Protein 5ZZR (pdb70)

GO terms:
  GO:0016899 oxidoreductase activity, acting on the CH-OH group of donors, oxygen as acceptor (F, IDA)
  GO:0010181 FMN binding (F, IDA)
  GO:0033072 vancomycin biosynthetic process (P, IDA)

Sequence (334 aa):
TYVSLADLEERAARDVVLPGEIFDFLAGGSGTEASLVANRTTALERVFVIPRMLRRDLTTDVTTEIDIFGRRAALPMMAVAPVAYQRRLFHPEGELAVARAARDAGVVPYTICTLSSVSLEEIAAVGGRPWFQLYWLRDEKRSLDLVRRAEDAGCEAIVFTVDVPWMGRRRLRDMRNGFALPEWVTAANFDFAPATWEESVEAVRAHHTDLPVVLKGILAVEDARRAVDAGAGGIVVSNHGGRQLDGAVPGIIEMLGEIVAAVVSSGGCEVLVDGGIRSGGDVLKATTALGASAVLVGRPVMWALAAAGQDDGVRQLLELLLAEEVRRDAMGLAGCESVGAARRLNTKLGVVV

CATH classification: 3.20.20.70

InterPro domains:
  IPR000262 FMN-dependent dehydrogenase [PF01070] (13-347)
  IPR008259 FMN-dependent alpha-hydroxy acid dehydrogenase, active site [PS00557] (250-256)
  IPR012133 Alpha-hydroxy acid dehydrogenase, FMN-dependent [PIRSF000138] (3-346)
  IPR012133 Alpha-hydroxy acid dehydrogenase, FMN-dependent [cd02809] (7-349)
  IPR013785 Aldolase-type TIM barrel [G3DSA:3.20.20.70] (1-354)
  IPR037396 FMN hydroxy acid dehydrogenase domain [PS51349] (1-357)

Radius of gyration: 18.57 Å; Cα contacts (8 Å, |Δi|>4): 790; chains: 1; bounding box: 44×50×45 Å

Structure (mmCIF, N/CA/C/O backbone):
data_5ZZR
#
_entry.id   5ZZR
#
_cell.length_a   137.702
_cell.length_b   137.702
_cell.length_c   111.621
_cell.angle_alpha   90.00
_cell.angle_beta   90.00
_cell.angle_gamma   90.00
#
_symmetry.space_group_name_H-M   'I 4 2 2'
#
loop_
_entity.id
_entity.type
_entity.pdbx_description
1 polymer '4-hydroxymandelate oxidase'
2 non-polymer 'FLAVIN MONONUCLEOTIDE'
3 non-polymer '(S)-MANDELIC ACID'
4 water water
#
loop_
_atom_site.group_PDB
_atom_site.id
_atom_site.type_symbol
_atom_site.label_atom_id
_atom_site.label_alt_id
_atom_site.label_comp_id
_atom_site.label_asym_id
_atom_site.label_entity_id
_atom_site.label_seq_id
_atom_site.pdbx_PDB_ins_code
_atom_site.Cartn_x
_atom_site.Cartn_y
_atom_site.Cartn_z
_atom_site.occupancy
_atom_site.B_iso_or_equiv
_atom_site.auth_seq_id
_atom_site.auth_comp_id
_atom_site.auth_asym_id
_atom_site.auth_atom_id
_atom_site.pdbx_PDB_model_num
ATOM 1 N N . THR A 1 22 ? -28.094 -15.351 -17.118 1.00 56.54 2 THR A N 1
ATOM 2 C CA . THR A 1 22 ? -27.914 -14.037 -17.812 1.00 54.99 2 THR A CA 1
ATOM 3 C C . THR A 1 22 ? -26.477 -13.881 -18.317 1.00 50.85 2 THR A C 1
ATOM 4 O O . THR A 1 22 ? -25.600 -13.396 -17.598 1.00 53.77 2 THR A O 1
ATOM 8 N N . TYR A 1 23 ? -26.243 -14.332 -19.546 1.00 43.72 3 TYR A N 1
ATOM 9 C CA . TYR A 1 23 ? -25.009 -14.032 -20.256 1.00 39.72 3 TYR A CA 1
ATOM 10 C C . TYR A 1 23 ? -25.386 -13.117 -21.415 1.00 35.86 3 TYR A C 1
ATOM 11 O O . TYR A 1 23 ? -26.309 -13.419 -22.174 1.00 34.76 3 TYR A O 1
ATOM 20 N N . VAL A 1 24 ? -24.704 -11.983 -21.538 1.00 31.74 4 VAL A N 1
ATOM 21 C CA . VAL A 1 24 ? -25.014 -11.041 -22.622 1.00 30.20 4 VAL A CA 1
ATOM 22 C C . VAL A 1 24 ? -23.917 -10.978 -23.678 1.00 27.36 4 VAL A C 1
ATOM 23 O O . VAL A 1 24 ? -24.085 -10.307 -24.687 1.00 25.59 4 VAL A O 1
ATOM 27 N N . SER A 1 25 ? -22.798 -11.658 -23.430 1.00 26.18 5 SER A N 1
ATOM 28 C CA . SER A 1 25 ? -21.710 -11.777 -24.403 1.00 25.85 5 SER A CA 1
ATOM 29 C C . SER A 1 25 ? -20.987 -13.100 -24.152 1.00 26.08 5 SER A C 1
ATOM 30 O O . SER A 1 25 ? -21.118 -13.707 -23.076 1.00 25.06 5 SER A O 1
ATOM 33 N N . LEU A 1 26 ? -20.224 -13.557 -25.140 1.00 25.57 6 LEU A N 1
ATOM 34 C CA . LEU A 1 26 ? -19.430 -14.779 -24.964 1.00 26.14 6 LEU A CA 1
ATOM 35 C C . LEU A 1 26 ? -18.366 -14.617 -23.898 1.00 26.02 6 LEU A C 1
ATOM 36 O O . LEU A 1 26 ? -17.982 -15.598 -23.275 1.00 25.40 6 LEU A O 1
ATOM 41 N N . ALA A 1 27 ? -17.898 -13.387 -23.674 1.00 26.09 7 ALA A N 1
ATOM 42 C CA . ALA A 1 27 ? -16.882 -13.122 -22.653 1.00 26.31 7 ALA A CA 1
ATOM 43 C C . ALA A 1 27 ? -17.390 -13.372 -21.241 1.00 26.65 7 ALA A C 1
ATOM 44 O O . ALA A 1 27 ? -16.599 -13.708 -20.352 1.00 26.50 7 ALA A O 1
ATOM 46 N N . ASP A 1 28 ? -18.695 -13.201 -21.022 1.00 26.82 8 ASP A N 1
ATOM 47 C CA . ASP A 1 28 ? -19.320 -13.617 -19.757 1.00 27.70 8 ASP A CA 1
ATOM 48 C C . ASP A 1 28 ? -19.048 -15.103 -19.489 1.00 28.00 8 ASP A C 1
ATOM 49 O O . ASP A 1 28 ? -18.804 -15.513 -18.347 1.00 27.37 8 ASP A O 1
ATOM 54 N N . LEU A 1 29 ? -19.112 -15.918 -20.537 1.00 27.49 9 LEU A N 1
ATOM 55 C CA . LEU A 1 29 ? -18.883 -17.354 -20.363 1.00 27.39 9 LEU A CA 1
ATOM 56 C C . LEU A 1 29 ? -17.423 -17.709 -20.041 1.00 26.85 9 LEU A C 1
ATOM 57 O O . LEU A 1 29 ? -17.188 -18.623 -19.253 1.00 25.34 9 LEU A O 1
ATOM 62 N N A GLU A 1 30 ? -16.447 -17.008 -20.633 0.70 26.87 10 GLU A N 1
ATOM 63 N N B GLU A 1 30 ? -16.463 -17.001 -20.637 0.30 26.43 10 GLU A N 1
ATOM 64 C CA A GLU A 1 30 ? -15.040 -17.283 -20.304 0.70 27.25 10 GLU A CA 1
ATOM 65 C CA B GLU A 1 30 ? -15.055 -17.242 -20.327 0.30 26.35 10 GLU A CA 1
ATOM 66 C C A GLU A 1 30 ? -14.790 -17.008 -18.832 0.70 27.60 10 GLU A C 1
ATOM 67 C C B GLU A 1 30 ? -14.785 -16.995 -18.852 0.30 27.14 10 GLU A C 1
ATOM 68 O O A GLU A 1 30 ? -14.106 -17.783 -18.163 0.70 25.40 10 GLU A O 1
ATOM 69 O O B GLU A 1 30 ? -14.089 -17.775 -18.199 0.30 26.23 10 GLU A O 1
ATOM 80 N N . ARG A 1 31 ? -15.333 -15.893 -18.343 1.00 28.15 11 ARG A N 1
ATOM 81 C CA . ARG A 1 31 ? -15.175 -15.517 -16.942 1.00 29.27 11 ARG A CA 1
ATOM 82 C C . ARG A 1 31 ? -15.747 -16.622 -16.050 1.00 28.99 11 ARG A C 1
ATOM 83 O O . ARG A 1 31 ? -15.078 -17.082 -15.123 1.00 29.72 11 ARG A O 1
ATOM 91 N N . ALA A 1 32 ? -16.944 -17.095 -16.387 1.00 28.50 12 ALA A N 1
ATOM 92 C CA . ALA A 1 32 ? -17.578 -18.186 -15.636 1.00 27.97 12 ALA A CA 1
ATOM 93 C C . ALA A 1 32 ? -16.757 -19.485 -15.669 1.00 28.13 12 ALA A C 1
ATOM 94 O O . ALA A 1 32 ? -16.609 -20.163 -14.655 1.00 25.67 12 ALA A O 1
ATOM 96 N N . ALA A 1 33 ? -16.221 -19.838 -16.837 1.00 25.72 13 ALA A N 1
ATOM 97 C CA . ALA A 1 33 ? -15.407 -21.050 -16.959 1.00 25.14 13 ALA A CA 1
ATOM 98 C C . ALA A 1 33 ? -14.092 -20.972 -16.187 1.00 26.03 13 ALA A C 1
ATOM 99 O O . ALA A 1 33 ? -13.641 -21.959 -15.614 1.00 24.28 13 ALA A O 1
ATOM 101 N N . ARG A 1 34 ? -13.462 -19.803 -16.187 1.00 28.12 14 ARG A N 1
ATOM 102 C CA . ARG A 1 34 ? -12.224 -19.625 -15.434 1.00 30.75 14 ARG A CA 1
ATOM 103 C C . ARG A 1 34 ? -12.464 -19.832 -13.931 1.00 30.94 14 ARG A C 1
ATOM 104 O O . ARG A 1 34 ? -11.642 -20.432 -13.242 1.00 29.95 14 ARG A O 1
ATOM 112 N N . ASP A 1 35 ? -13.592 -19.339 -13.434 1.00 32.46 15 ASP A N 1
ATOM 113 C CA . ASP A 1 35 ? -13.945 -19.535 -12.022 1.00 34.70 15 ASP A CA 1
ATOM 114 C C . ASP A 1 35 ? -14.025 -21.009 -11.617 1.00 33.03 15 ASP A C 1
ATOM 115 O O . ASP A 1 35 ? -13.532 -21.387 -10.556 1.00 34.46 15 ASP A O 1
ATOM 120 N N A VAL A 1 36 ? -14.624 -21.846 -12.461 0.50 30.64 16 VAL A N 1
ATOM 121 N N B VAL A 1 36 ? -14.629 -21.825 -12.480 0.50 31.12 16 VAL A N 1
ATOM 122 C CA A VAL A 1 36 ? -14.924 -23.223 -12.063 0.50 29.45 16 VAL A CA 1
ATOM 123 C CA B VAL A 1 36 ? -14.960 -23.211 -12.159 0.50 30.26 16 VAL A CA 1
ATOM 124 C C A VAL A 1 36 ? -13.857 -24.255 -12.429 0.50 28.29 16 VAL A C 1
ATOM 125 C C B VAL A 1 36 ? -13.827 -24.200 -12.406 0.50 28.72 16 VAL A C 1
ATOM 126 O O A VAL A 1 36 ? -13.686 -25.237 -11.713 0.50 27.74 16 VAL A O 1
ATOM 127 O O B VAL A 1 36 ? -13.576 -25.081 -11.591 0.50 28.15 16 VAL A O 1
ATOM 134 N N . LEU A 1 37 ? -13.147 -24.062 -13.539 1.00 26.86 17 LEU A N 1
ATOM 135 C CA . LEU A 1 37 ? -12.185 -25.074 -13.976 1.00 24.91 17 LEU A CA 1
ATOM 136 C C . LEU A 1 37 ? -10.883 -25.037 -13.198 1.00 24.61 17 LEU A C 1
ATOM 137 O O . LEU A 1 37 ? -10.400 -23.958 -12.865 1.00 24.58 17 LEU A O 1
ATOM 142 N N . PRO A 1 38 ? -10.292 -26.213 -12.939 1.00 24.20 18 PRO A N 1
ATOM 143 C CA . PRO A 1 38 ? -8.927 -26.228 -12.418 1.00 25.15 18 PRO A CA 1
ATOM 144 C C . PRO A 1 38 ? -7.986 -25.500 -13.376 1.00 25.56 18 PRO A C 1
ATOM 145 O O . PRO A 1 38 ? -8.159 -25.601 -14.593 1.00 24.12 18 PRO A O 1
ATOM 149 N N . GLY A 1 39 ? -7.011 -24.784 -12.829 1.00 25.00 19 GLY A N 1
ATOM 150 C CA . GLY A 1 39 ? -6.087 -23.988 -13.632 1.00 24.77 19 GLY A CA 1
ATOM 151 C C . GLY A 1 39 ? -5.469 -24.713 -14.810 1.00 24.35 19 GLY A C 1
ATOM 152 O O . GLY A 1 39 ? -5.430 -24.165 -15.914 1.00 22.88 19 GLY A O 1
ATOM 153 N N . GLU A 1 40 ? -4.989 -25.933 -14.601 1.00 24.01 20 GLU A N 1
ATOM 154 C CA . GLU A 1 40 ? -4.284 -26.645 -15.662 1.00 24.95 20 GLU A CA 1
ATOM 155 C C . GLU A 1 40 ? -5.239 -27.063 -16.776 1.00 23.39 20 GLU A C 1
ATOM 156 O O . GLU A 1 40 ? -4.828 -27.191 -17.938 1.00 20.94 20 GLU A O 1
ATOM 162 N N . ILE A 1 41 ? -6.506 -27.286 -16.429 1.00 21.36 21 ILE A N 1
ATOM 163 C CA . ILE A 1 41 ? -7.511 -27.610 -17.450 1.00 20.45 21 ILE A CA 1
ATOM 164 C C . ILE A 1 41 ? -7.918 -26.349 -18.208 1.00 20.30 21 ILE A C 1
ATOM 165 O O . ILE A 1 41 ? -8.037 -26.376 -19.438 1.00 17.75 21 ILE A O 1
ATOM 170 N N . PHE A 1 42 ? -8.103 -25.239 -17.507 1.00 19.68 22 PHE A N 1
ATOM 171 C CA . PHE A 1 42 ? -8.324 -23.975 -18.186 1.00 19.48 22 PHE A CA 1
ATOM 172 C C . PHE A 1 42 ? -7.165 -23.672 -19.138 1.00 19.17 22 PHE A C 1
ATOM 173 O O . PHE A 1 42 ? -7.399 -23.190 -20.242 1.00 18.25 22 PHE A O 1
ATOM 181 N N . ASP A 1 43 ? -5.936 -23.949 -18.715 1.00 18.80 23 ASP A N 1
ATOM 182 C CA . ASP A 1 43 ? -4.772 -23.705 -19.578 1.00 18.28 23 ASP A CA 1
ATOM 183 C C . ASP A 1 43 ? -4.736 -24.622 -20.784 1.00 17.96 23 ASP A C 1
ATOM 184 O O . ASP A 1 43 ? -4.360 -24.170 -21.875 1.00 16.53 23 ASP A O 1
ATOM 189 N N . PHE A 1 44 ? -5.080 -25.900 -20.616 1.00 16.87 24 PHE A N 1
ATOM 190 C CA . PHE A 1 44 ? -5.173 -26.818 -21.742 1.00 16.31 24 PHE A CA 1
ATOM 191 C C . PHE A 1 44 ? -6.151 -26.266 -22.781 1.00 15.78 24 PHE A C 1
ATOM 192 O O . PHE A 1 44 ? -5.902 -26.349 -24.004 1.00 15.48 24 PHE A O 1
ATOM 200 N N . LEU A 1 45 ? -7.256 -25.712 -22.307 1.00 15.35 25 LEU A N 1
ATOM 201 C CA . LEU A 1 45 ? -8.285 -25.140 -23.162 1.00 14.40 25 LEU A CA 1
ATOM 202 C C . LEU A 1 45 ? -7.857 -23.826 -23.818 1.00 14.83 25 LEU A C 1
ATOM 203 O O . LEU A 1 45 ? -8.015 -23.658 -25.042 1.00 13.62 25 LEU A O 1
ATOM 208 N N . ALA A 1 46 ? -7.356 -22.900 -23.012 1.00 14.14 26 ALA A N 1
ATOM 209 C CA . ALA A 1 46 ? -7.076 -21.534 -23.473 1.00 14.35 26 ALA A CA 1
ATOM 210 C C . ALA A 1 46 ? -5.812 -21.449 -24.311 1.00 14.50 26 ALA A C 1
ATOM 211 O O . ALA A 1 46 ? -5.713 -20.605 -25.186 1.00 13.98 26 ALA A O 1
ATOM 213 N N . GLY A 1 47 ? -4.835 -22.284 -24.005 1.00 13.99 27 GLY A N 1
ATOM 214 C CA . GLY A 1 47 ? -3.498 -22.091 -24.520 1.00 13.83 27 GLY A CA 1
ATOM 215 C C . GLY A 1 47 ? -3.301 -22.335 -26.006 1.00 13.46 27 GLY A C 1
ATOM 216 O O . GLY A 1 47 ? -4.127 -22.932 -26.699 1.00 13.03 27 GLY A O 1
ATOM 217 N N . GLY A 1 48 ? -2.149 -21.873 -26.471 1.00 13.89 28 GLY A N 1
ATOM 218 C CA . GLY A 1 48 ? -1.679 -22.150 -27.818 1.00 14.23 28 GLY A CA 1
ATOM 219 C C . GLY A 1 48 ? -0.266 -22.665 -27.757 1.00 13.96 28 GLY A C 1
ATOM 220 O O . GLY A 1 48 ? 0.279 -22.923 -26.674 1.00 15.03 28 GLY A O 1
ATOM 221 N N . SER A 1 49 ? 0.351 -22.821 -28.920 1.00 12.57 29 SER A N 1
ATOM 222 C CA . SER A 1 49 ? 1.720 -23.268 -28.996 1.00 13.01 29 SER A CA 1
ATOM 223 C C . SER A 1 49 ? 2.687 -22.100 -28.871 1.00 13.71 29 SER A C 1
ATOM 224 O O . SER A 1 49 ? 2.345 -20.941 -29.072 1.00 12.74 29 SER A O 1
ATOM 227 N N . GLY A 1 50 ? 3.923 -22.427 -28.509 1.00 14.91 30 GLY A N 1
ATOM 228 C CA . GLY A 1 50 ? 5.000 -21.454 -28.474 1.00 14.72 30 GLY A CA 1
ATOM 229 C C . GLY A 1 50 ? 4.700 -20.231 -27.645 1.00 14.49 30 GLY A C 1
ATOM 230 O O . GLY A 1 50 ? 4.240 -20.320 -26.503 1.00 16.09 30 GLY A O 1
ATOM 231 N N . THR A 1 51 ? 4.896 -19.069 -28.257 1.00 14.14 31 THR A N 1
ATOM 232 C CA . THR A 1 51 ? 4.656 -17.792 -27.624 1.00 14.78 31 THR A CA 1
ATOM 233 C C . THR A 1 51 ? 3.200 -17.335 -27.704 1.00 13.65 31 THR A C 1
ATOM 234 O O . THR A 1 51 ? 2.875 -16.250 -27.258 1.00 14.26 31 THR A O 1
ATOM 238 N N . GLU A 1 52 ? 2.339 -18.167 -28.284 1.00 12.93 32 GLU A N 1
ATOM 239 C CA . GLU A 1 52 ? 0.924 -17.853 -28.463 1.00 13.10 32 GLU A CA 1
ATOM 240 C C . GLU A 1 52 ? 0.698 -16.682 -29.410 1.00 13.10 32 GLU A C 1
ATOM 241 O O . GLU A 1 52 ? -0.320 -16.008 -29.365 1.00 13.98 32 GLU A O 1
ATOM 247 N N . ALA A 1 53 ? 1.652 -16.465 -30.312 1.00 12.22 33 ALA A N 1
ATOM 248 C CA . ALA A 1 53 ? 1.524 -15.425 -31.340 1.00 12.11 33 ALA A CA 1
ATOM 249 C C . ALA A 1 53 ? 0.317 -15.638 -32.228 1.00 11.16 33 ALA A C 1
ATOM 250 O O . ALA A 1 53 ? -0.391 -14.697 -32.543 1.00 11.42 33 ALA A O 1
ATOM 252 N N . SER A 1 54 ? 0.094 -16.877 -32.658 1.00 11.05 34 SER A N 1
ATOM 253 C CA . SER A 1 54 ? -1.032 -17.177 -33.542 1.00 11.13 34 SER A CA 1
ATOM 254 C C . SER A 1 54 ? -2.365 -17.128 -32.814 1.00 11.50 34 SER A C 1
ATOM 255 O O . SER A 1 54 ? -3.370 -16.714 -33.389 1.00 11.83 34 SER A O 1
ATOM 258 N N . LEU A 1 55 ? -2.371 -17.551 -31.558 1.00 11.17 35 LEU A N 1
ATOM 259 C CA . LEU A 1 55 ? -3.559 -17.458 -30.723 1.00 11.70 35 LEU A CA 1
ATOM 260 C C . LEU A 1 55 ? -4.021 -16.008 -30.624 1.00 11.64 35 LEU A C 1
ATOM 261 O O . LEU A 1 55 ? -5.185 -15.701 -30.847 1.00 12.15 35 LEU A O 1
ATOM 266 N N . VAL A 1 56 ? -3.096 -15.116 -30.315 1.00 11.79 36 VAL A N 1
ATOM 267 C CA . VAL A 1 56 ? -3.424 -13.693 -30.197 1.00 12.19 36 VAL A CA 1
ATOM 268 C C . VAL A 1 56 ? -3.811 -13.112 -31.557 1.00 11.74 36 VAL A C 1
ATOM 269 O O . VAL A 1 56 ? -4.788 -12.373 -31.661 1.00 11.79 36 VAL A O 1
ATOM 273 N N . ALA A 1 57 ? -3.076 -13.486 -32.606 1.00 10.83 37 ALA A N 1
ATOM 274 C CA . ALA A 1 57 ? -3.340 -12.945 -33.933 1.00 10.70 37 ALA A CA 1
ATOM 275 C C . ALA A 1 57 ? -4.729 -13.307 -34.449 1.00 10.49 37 ALA A C 1
ATOM 276 O O . ALA A 1 57 ? -5.314 -12.564 -35.229 1.00 10.53 37 ALA A O 1
ATOM 278 N N . ASN A 1 58 ? -5.264 -14.460 -34.041 1.00 10.11 38 ASN A N 1
ATOM 279 C CA . ASN A 1 58 ? -6.624 -14.786 -34.456 1.00 10.13 38 ASN A CA 1
ATOM 280 C C . ASN A 1 58 ? -7.596 -13.715 -34.010 1.00 10.50 38 ASN A C 1
ATOM 281 O O . ASN A 1 58 ? -8.494 -13.331 -34.751 1.00 10.99 38 ASN A O 1
ATOM 286 N N . ARG A 1 59 ? -7.411 -13.216 -32.791 1.00 10.90 39 ARG A N 1
ATOM 287 C CA . ARG A 1 59 ? -8.256 -12.123 -32.304 1.00 11.68 39 ARG A CA 1
ATOM 288 C C . ARG A 1 59 ? -7.916 -10.791 -32.957 1.00 11.81 39 ARG A C 1
ATOM 289 O O . ARG A 1 59 ? -8.813 -10.048 -33.362 1.00 11.87 39 ARG A O 1
ATOM 297 N N A THR A 1 60 ? -6.626 -10.484 -33.070 0.50 11.08 40 THR A N 1
ATOM 298 N N B THR A 1 60 ? -6.635 -10.483 -33.082 0.50 12.40 40 THR A N 1
ATOM 299 C CA A THR A 1 60 ? -6.192 -9.258 -33.736 0.50 11.04 40 THR A CA 1
ATOM 300 C CA B THR A 1 60 ? -6.276 -9.204 -33.654 0.50 13.41 40 THR A CA 1
ATOM 301 C C A THR A 1 60 ? -6.830 -9.128 -35.101 0.50 11.53 40 THR A C 1
ATOM 302 C C B THR A 1 60 ? -6.743 -9.092 -35.124 0.50 12.97 40 THR A C 1
ATOM 303 O O A THR A 1 60 ? -7.381 -8.082 -35.456 0.50 11.96 40 THR A O 1
ATOM 304 O O B THR A 1 60 ? -7.143 -8.008 -35.561 0.50 13.33 40 THR A O 1
ATOM 311 N N . ALA A 1 61 ? -6.740 -10.193 -35.881 1.00 12.04 41 ALA A N 1
ATOM 312 C CA . ALA A 1 61 ? -7.198 -10.152 -37.259 1.00 12.31 41 ALA A CA 1
ATOM 313 C C . ALA A 1 61 ? -8.675 -9.815 -37.325 1.00 12.08 41 ALA A C 1
ATOM 314 O O . ALA A 1 61 ? -9.087 -8.982 -38.124 1.00 12.24 41 ALA A O 1
ATOM 316 N N . LEU A 1 62 ? -9.496 -10.436 -36.475 1.00 11.43 42 LEU A N 1
ATOM 317 C CA . LEU A 1 62 ? -10.937 -10.135 -36.480 1.00 11.79 42 LEU A CA 1
ATOM 318 C C . LEU A 1 62 ? -11.199 -8.708 -36.047 1.00 11.81 42 LEU A C 1
ATOM 319 O O . LEU A 1 62 ? -12.073 -8.045 -36.612 1.00 11.82 42 LEU A O 1
ATOM 324 N N . GLU A 1 63 ? -10.451 -8.229 -35.053 1.00 11.85 43 GLU A N 1
ATOM 325 C CA . GLU A 1 63 ? -10.671 -6.880 -34.541 1.00 13.06 43 GLU A CA 1
ATOM 326 C C . GLU A 1 63 ? -10.289 -5.818 -35.553 1.00 12.66 43 GLU A C 1
ATOM 327 O O . GLU A 1 63 ? -10.811 -4.701 -35.501 1.00 13.87 43 GLU A O 1
ATOM 333 N N . ARG A 1 64 ? -9.404 -6.130 -36.488 1.00 11.76 44 ARG A N 1
ATOM 334 C CA . ARG A 1 64 ? -9.041 -5.181 -37.535 1.00 12.56 44 ARG A CA 1
ATOM 335 C C . ARG A 1 64 ? -10.091 -5.048 -38.634 1.00 11.42 44 ARG A C 1
ATOM 336 O O . ARG A 1 64 ? -10.052 -4.086 -39.395 1.00 12.14 44 ARG A O 1
ATOM 344 N N . VAL A 1 65 ? -10.988 -6.019 -38.763 1.00 10.87 45 VAL A N 1
ATOM 345 C CA . VAL A 1 65 ? -11.963 -6.004 -39.831 1.00 10.86 45 VAL A CA 1
ATOM 346 C C . VAL A 1 65 ? -13.151 -5.162 -39.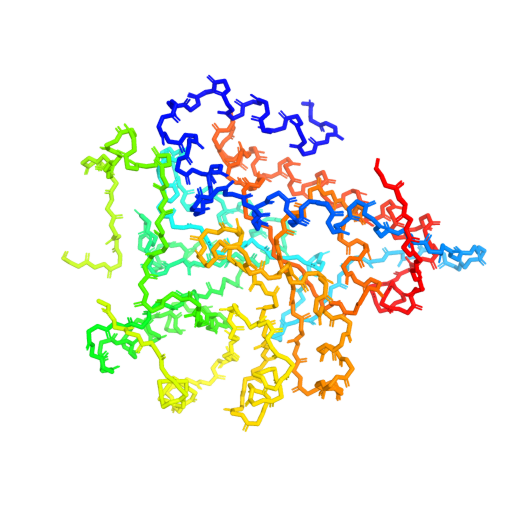396 1.00 10.27 45 VAL A C 1
ATOM 347 O O . VAL A 1 65 ? -13.702 -5.378 -38.312 1.00 11.48 45 VAL A O 1
ATOM 351 N N . PHE A 1 66 ? -13.554 -4.241 -40.264 1.00 9.69 46 PHE A N 1
ATOM 352 C CA . PHE A 1 66 ? -14.814 -3.522 -40.085 1.00 9.91 46 PHE A CA 1
ATOM 353 C C . PHE A 1 66 ? -15.712 -3.821 -41.257 1.00 10.02 46 PHE A C 1
ATOM 354 O O . PHE A 1 66 ? -15.256 -4.047 -42.380 1.00 11.20 46 PHE A O 1
ATOM 362 N N . VAL A 1 67 ? -17.007 -3.880 -40.995 1.00 9.88 47 VAL A N 1
ATOM 363 C CA . VAL A 1 67 ? -18.005 -4.171 -42.006 1.00 10.02 47 VAL A CA 1
ATOM 364 C C . VAL A 1 67 ? -18.587 -2.882 -42.551 1.00 9.64 47 VAL A C 1
ATOM 365 O O . VAL A 1 67 ? -18.762 -1.914 -41.792 1.00 9.42 47 VAL A O 1
ATOM 369 N N . ILE A 1 68 ? -18.870 -2.855 -43.842 1.00 9.30 48 ILE A N 1
ATOM 370 C CA . ILE A 1 68 ? -19.587 -1.742 -44.456 1.00 9.61 48 ILE A CA 1
ATOM 371 C C . ILE A 1 68 ? -21.050 -2.179 -44.616 1.00 9.82 48 ILE A C 1
ATOM 372 O O . ILE A 1 68 ? -21.401 -2.914 -45.552 1.00 10.20 48 ILE A O 1
ATOM 377 N N . PRO A 1 69 ? -21.930 -1.791 -43.677 1.00 9.58 49 PRO A N 1
ATOM 378 C CA . PRO A 1 69 ? -23.301 -2.292 -43.720 1.00 9.68 49 PRO A CA 1
ATOM 379 C C . PRO A 1 69 ? -24.110 -1.642 -44.812 1.00 10.03 49 PRO A C 1
ATOM 380 O O . PRO A 1 69 ? -23.837 -0.507 -45.198 1.00 10.38 49 PRO A O 1
ATOM 384 N N . ARG A 1 70 ? -25.145 -2.329 -45.258 1.00 10.34 50 ARG A N 1
ATOM 385 C CA . ARG A 1 70 ? -26.126 -1.783 -46.167 1.00 11.27 50 ARG A CA 1
ATOM 386 C C . ARG A 1 70 ? -27.379 -1.400 -45.406 1.00 11.44 50 ARG A C 1
ATOM 387 O O . ARG A 1 70 ? -27.710 -2.010 -44.400 1.00 11.68 50 ARG A O 1
ATOM 395 N N . MET A 1 71 ? -28.068 -0.400 -45.920 1.00 10.66 51 MET A N 1
ATOM 396 C CA . MET A 1 71 ? -29.275 0.117 -45.294 1.00 11.01 51 MET A CA 1
ATOM 397 C C . MET A 1 71 ? -30.484 -0.045 -46.186 1.00 11.28 51 MET A C 1
ATOM 398 O O . MET A 1 71 ? -30.356 -0.181 -47.400 1.00 12.01 51 MET A O 1
ATOM 403 N N . LEU A 1 72 ? -31.654 -0.007 -45.555 1.00 11.38 52 LEU A N 1
ATOM 404 C CA . LEU A 1 72 ? -32.928 0.177 -46.258 1.00 12.18 52 LEU A CA 1
ATOM 405 C C . LEU A 1 72 ? -33.338 -1.025 -47.106 1.00 13.23 52 LEU A C 1
ATOM 406 O O . LEU A 1 72 ? -34.134 -0.886 -48.036 1.00 14.34 52 LEU A O 1
ATOM 411 N N . ARG A 1 73 ? -32.834 -2.198 -46.734 1.00 13.42 53 ARG A N 1
ATOM 412 C CA A ARG A 1 73 ? -33.172 -3.466 -47.386 0.45 14.66 53 ARG A CA 1
ATOM 413 C CA C ARG A 1 73 ? -33.216 -3.415 -47.438 0.55 14.40 53 ARG A CA 1
ATOM 414 C C . ARG A 1 73 ? -34.352 -4.101 -46.682 1.00 14.73 53 ARG A C 1
ATOM 415 O O . ARG A 1 73 ? -34.547 -3.891 -45.503 1.00 15.90 53 ARG A O 1
ATOM 430 N N . ASP A 1 74 ? -35.104 -4.929 -47.407 1.00 15.80 54 ASP A N 1
ATOM 431 C CA . ASP A 1 74 ? -36.209 -5.687 -46.825 1.00 17.62 54 ASP A CA 1
ATOM 432 C C . ASP A 1 74 ? -35.694 -6.670 -45.775 1.00 16.84 54 ASP A C 1
ATOM 433 O O . ASP A 1 74 ? -34.857 -7.515 -46.065 1.00 17.70 54 ASP A O 1
ATOM 438 N N . LEU A 1 75 ? -36.167 -6.536 -44.550 1.00 15.76 55 LEU A N 1
ATOM 439 C CA . LEU A 1 75 ? -35.801 -7.432 -43.458 1.00 16.94 55 LEU A CA 1
ATOM 440 C C . LEU A 1 75 ? -37.038 -8.096 -42.869 1.00 19.08 55 LEU A C 1
ATOM 441 O O . LEU A 1 75 ? -37.056 -8.412 -41.679 1.00 21.33 55 LEU A O 1
ATOM 446 N N A THR A 1 76 ? -38.064 -8.328 -43.684 0.50 20.07 56 THR A N 1
ATOM 447 N N B THR A 1 76 ? -38.058 -8.303 -43.701 0.50 19.59 56 THR A N 1
ATOM 448 C CA A THR A 1 76 ? -39.306 -8.889 -43.148 0.50 21.64 56 THR A CA 1
ATOM 449 C CA B THR A 1 76 ? -39.301 -8.915 -43.239 0.50 20.87 56 THR A CA 1
ATOM 450 C C A THR A 1 76 ? -39.211 -10.379 -42.837 0.50 22.68 56 THR A C 1
ATOM 451 C C B THR A 1 76 ? -39.025 -10.292 -42.668 0.50 21.85 56 THR A C 1
ATOM 452 O O A THR A 1 76 ? -40.053 -10.907 -42.117 0.50 24.22 56 THR A O 1
ATOM 453 O O B THR A 1 76 ? -39.482 -10.616 -41.559 0.50 22.01 56 THR A O 1
ATOM 460 N N . ASP A 1 77 ? -38.217 -11.065 -43.397 1.00 22.55 57 ASP A N 1
ATOM 461 C CA . ASP A 1 77 ? -37.976 -12.481 -43.076 1.00 24.35 57 ASP A CA 1
ATOM 462 C C . ASP A 1 77 ? -36.481 -12.785 -42.973 1.00 21.03 57 ASP A C 1
ATOM 463 O O . ASP A 1 77 ? -35.982 -13.609 -43.718 1.00 21.39 57 ASP A O 1
ATOM 468 N N . VAL A 1 78 ? -35.786 -12.144 -42.044 1.00 19.43 58 VAL A N 1
ATOM 469 C CA . VAL A 1 78 ? -34.350 -12.400 -41.861 1.00 18.64 58 VAL A CA 1
ATOM 470 C C . VAL A 1 78 ? -34.209 -13.858 -41.459 1.00 17.45 58 VAL A C 1
ATOM 471 O O . VAL A 1 78 ? -34.915 -14.333 -40.552 1.00 19.41 58 VAL A O 1
ATOM 475 N N . THR A 1 79 ? -33.314 -14.560 -42.140 1.00 14.97 59 THR A N 1
ATOM 476 C CA . THR A 1 79 ? -33.003 -15.935 -41.791 1.00 14.72 59 THR A CA 1
ATOM 477 C C . THR A 1 79 ? -31.499 -16.116 -41.706 1.00 13.09 59 THR A C 1
ATOM 478 O O . THR A 1 79 ? -30.750 -15.675 -42.590 1.00 13.06 59 THR A O 1
ATOM 482 N N . THR A 1 80 ? -31.064 -16.767 -40.636 1.00 12.36 60 THR A N 1
ATOM 483 C CA . THR A 1 80 ? -29.662 -17.102 -40.441 1.00 12.51 60 THR A CA 1
ATOM 484 C C . THR A 1 80 ? -2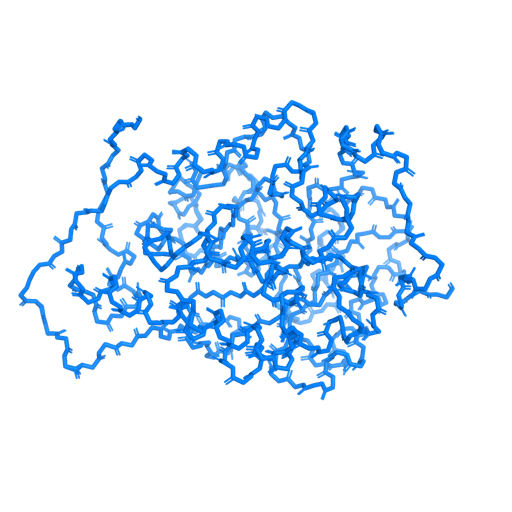9.312 -18.502 -40.923 1.00 12.70 60 THR A C 1
ATOM 485 O O . THR A 1 80 ? -28.194 -18.960 -40.716 1.00 12.56 60 THR A O 1
ATOM 489 N N . GLU A 1 81 ? -30.246 -19.173 -41.588 1.00 13.19 61 GLU A N 1
ATOM 490 C CA . GLU A 1 81 ? -30.032 -20.549 -41.978 1.00 14.52 61 GLU A CA 1
ATOM 491 C C . GLU A 1 81 ? -29.105 -20.677 -43.165 1.00 14.29 61 GLU A C 1
ATOM 492 O O . GLU A 1 81 ? -29.008 -19.771 -44.021 1.00 15.38 61 GLU A O 1
ATOM 498 N N . ILE A 1 82 ? -28.407 -21.802 -43.234 1.00 13.43 62 ILE A N 1
ATOM 499 C CA . ILE A 1 82 ? -27.659 -22.180 -44.437 1.00 13.55 62 ILE A CA 1
ATOM 500 C C . ILE A 1 82 ? -27.948 -23.636 -44.774 1.00 13.75 62 ILE A C 1
ATOM 501 O O . ILE A 1 82 ? -28.450 -24.392 -43.938 1.00 13.91 62 ILE A O 1
ATOM 506 N N . ASP A 1 83 ? -27.635 -24.011 -45.995 1.00 14.39 63 ASP A N 1
ATOM 507 C CA . ASP A 1 83 ? -27.583 -25.405 -46.395 1.00 15.94 63 ASP A CA 1
ATOM 508 C C . ASP A 1 83 ? -26.127 -25.751 -46.562 1.00 15.75 63 ASP A C 1
ATOM 509 O O . ASP A 1 83 ? -25.397 -25.043 -47.268 1.00 16.72 63 ASP A O 1
ATOM 514 N N . ILE A 1 84 ? -25.691 -26.815 -45.906 1.00 14.91 64 ILE A N 1
ATOM 515 C CA . ILE A 1 84 ? -24.312 -27.246 -46.019 1.00 16.52 64 ILE A CA 1
ATOM 516 C C . ILE A 1 84 ? -24.218 -28.761 -45.875 1.00 17.77 64 ILE A C 1
ATOM 517 O O . ILE A 1 84 ? -24.810 -29.357 -44.965 1.00 18.03 64 ILE A O 1
ATOM 522 N N . PHE A 1 85 ? -23.461 -29.371 -46.789 1.00 19.71 65 PHE A N 1
ATOM 523 C CA . PHE A 1 85 ? -23.268 -30.836 -46.812 1.00 21.86 65 PHE A CA 1
ATOM 524 C C . PHE A 1 85 ? -24.601 -31.561 -46.765 1.00 23.81 65 PHE A C 1
ATOM 525 O O . PHE A 1 85 ? -24.730 -32.580 -46.094 1.00 26.97 65 PHE A O 1
ATOM 533 N N . GLY A 1 86 ? -25.585 -31.018 -47.475 1.00 23.69 66 GLY A N 1
ATOM 534 C CA . GLY A 1 86 ? -26.895 -31.650 -47.624 1.00 26.19 66 GLY A CA 1
ATOM 535 C C . GLY A 1 86 ? -27.851 -31.514 -46.453 1.00 26.95 66 GLY A C 1
ATOM 536 O O . GLY A 1 86 ? -28.860 -32.216 -46.401 1.00 29.73 66 GLY A O 1
ATOM 537 N N . ARG A 1 87 ? -27.551 -30.625 -45.508 1.00 26.13 67 ARG A N 1
ATOM 538 C CA . ARG A 1 87 ? -28.422 -30.418 -44.344 1.00 25.24 67 ARG A CA 1
ATOM 539 C C . ARG A 1 87 ? -28.634 -28.921 -44.148 1.00 21.27 67 ARG A C 1
ATOM 540 O O . ARG A 1 87 ? -27.716 -28.129 -44.369 1.00 18.07 67 ARG A O 1
ATOM 548 N N . ARG A 1 88 ? -29.834 -28.535 -43.739 1.00 20.10 68 ARG A N 1
ATOM 549 C CA . ARG A 1 88 ? -30.073 -27.183 -43.272 1.00 19.97 68 ARG A CA 1
ATOM 550 C C . ARG A 1 88 ? -29.402 -27.076 -41.914 1.00 18.65 68 ARG A C 1
ATOM 551 O O . ARG A 1 88 ? -29.386 -28.041 -41.145 1.00 22.18 68 ARG A O 1
ATOM 559 N N . ALA A 1 89 ? -28.761 -25.941 -41.644 1.00 15.17 69 ALA A N 1
ATOM 560 C CA . ALA A 1 89 ? -28.281 -25.587 -40.309 1.00 14.18 69 ALA A CA 1
ATOM 561 C C . ALA A 1 89 ? -28.924 -24.263 -39.918 1.00 13.53 69 ALA A C 1
ATOM 562 O O . ALA A 1 89 ? -29.201 -23.418 -40.777 1.00 13.55 69 ALA A O 1
ATOM 564 N N . ALA A 1 90 ? -29.163 -24.078 -38.629 1.00 12.34 70 ALA A N 1
ATOM 565 C CA . ALA A 1 90 ? -29.892 -22.921 -38.134 1.00 12.37 70 ALA A CA 1
ATOM 566 C C . ALA A 1 90 ? -29.089 -21.622 -38.202 1.00 12.11 70 ALA A C 1
ATOM 567 O O . ALA A 1 90 ? -29.661 -20.540 -38.190 1.00 12.19 70 ALA A O 1
ATOM 569 N N . LEU A 1 91 ? -27.762 -21.763 -38.230 1.00 12.04 71 LEU A N 1
ATOM 570 C CA . LEU A 1 91 ? -26.787 -20.673 -38.244 1.00 12.18 71 LEU A CA 1
ATOM 571 C C . LEU A 1 91 ? -25.658 -21.075 -39.171 1.00 11.88 71 LEU A C 1
ATOM 572 O O . LEU A 1 91 ? -25.447 -22.250 -39.400 1.00 11.49 71 LEU A O 1
ATOM 577 N N . PRO A 1 92 ? -24.872 -20.106 -39.657 1.00 11.36 72 PRO A N 1
ATOM 578 C CA . PRO A 1 92 ? -23.657 -20.428 -40.423 1.00 11.45 72 PRO A CA 1
ATOM 579 C C . PRO A 1 92 ? -22.514 -20.759 -39.469 1.00 11.45 72 PRO A C 1
ATOM 580 O O . PRO A 1 92 ? -21.467 -20.114 -39.437 1.00 10.57 72 PRO A O 1
ATOM 584 N N . MET A 1 93 ? -22.714 -21.819 -38.710 1.00 11.77 73 MET A N 1
ATOM 585 C CA A MET A 1 93 ? -21.837 -22.149 -37.601 0.50 12.98 73 MET A CA 1
ATOM 586 C CA B MET A 1 93 ? -21.794 -22.172 -37.643 0.50 12.34 73 MET A CA 1
ATOM 587 C C . MET A 1 93 ? -21.956 -23.628 -37.260 1.00 12.36 73 MET A C 1
ATOM 588 O O . MET A 1 93 ? -23.067 -24.197 -37.326 1.00 12.79 73 MET A O 1
ATOM 597 N N . ALA A 1 94 ? -20.841 -24.239 -36.878 1.00 11.11 74 ALA A N 1
ATOM 598 C CA . ALA A 1 94 ? -20.832 -25.577 -36.282 1.00 10.75 74 ALA A CA 1
ATOM 599 C C . ALA A 1 94 ? -19.933 -25.534 -35.062 1.00 10.72 74 ALA A C 1
ATOM 600 O O . ALA A 1 94 ? -19.055 -24.659 -34.921 1.00 10.91 74 ALA A O 1
ATOM 602 N N . VAL A 1 95 ? -20.129 -26.489 -34.156 1.00 10.31 75 VAL A N 1
ATOM 603 C CA . VAL A 1 95 ? -19.233 -26.664 -33.041 1.00 9.92 75 VAL A CA 1
ATOM 604 C C . VAL A 1 95 ? -17.944 -27.310 -33.537 1.00 9.62 75 VAL A C 1
ATOM 605 O O . VAL A 1 95 ? -17.963 -28.373 -34.153 1.00 9.69 75 VAL A O 1
ATOM 609 N N . ALA A 1 96 ? -16.819 -26.645 -33.281 1.00 9.23 76 ALA A N 1
ATOM 61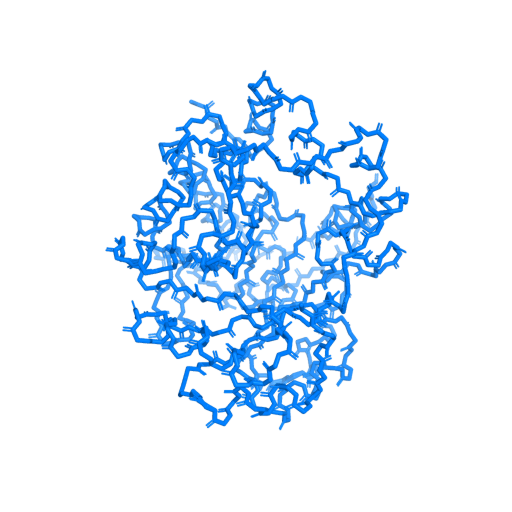0 C CA . ALA A 1 96 ? -15.528 -27.170 -33.712 1.00 9.81 76 ALA A CA 1
ATOM 611 C C . ALA A 1 96 ? -15.208 -28.470 -32.994 1.00 10.04 76 ALA A C 1
ATOM 612 O O . ALA A 1 96 ? -15.648 -28.650 -31.855 1.00 10.38 76 ALA A O 1
ATOM 614 N N . PRO A 1 97 ? -14.393 -29.333 -33.598 1.00 9.70 77 PRO A N 1
ATOM 615 C CA . PRO A 1 97 ? -13.861 -30.491 -32.865 1.00 9.82 77 PRO A CA 1
ATOM 616 C C . PRO A 1 97 ? -12.968 -30.052 -31.731 1.00 10.48 77 PRO A C 1
ATOM 617 O O . PRO A 1 97 ? -11.980 -29.348 -31.949 1.00 11.38 77 PRO A O 1
ATOM 621 N N . VAL A 1 98 ? -13.310 -30.420 -30.504 1.00 11.27 78 VAL A N 1
ATOM 622 C CA . VAL A 1 98 ? -12.485 -30.174 -29.350 1.00 11.57 78 VAL A CA 1
ATOM 623 C C . VAL A 1 98 ? -12.332 -31.478 -28.594 1.00 11.87 78 VAL A C 1
ATOM 624 O O . VAL A 1 98 ? -13.333 -32.023 -28.107 1.00 12.33 78 VAL A O 1
ATOM 628 N N . ALA A 1 99 ? -11.112 -31.984 -28.497 1.00 11.89 79 ALA A N 1
ATOM 629 C CA . ALA A 1 99 ? -10.857 -33.276 -27.848 1.00 12.26 79 ALA A CA 1
ATOM 630 C C . ALA A 1 99 ? -11.234 -33.259 -26.377 1.00 12.28 79 ALA A C 1
ATOM 631 O O . ALA A 1 99 ? -11.158 -32.246 -25.700 1.00 12.75 79 ALA A O 1
ATOM 633 N N . TYR A 1 100 ? -11.624 -34.442 -25.892 1.00 12.62 80 TYR A N 1
ATOM 634 C CA . TYR A 1 100 ? -11.659 -34.723 -24.437 1.00 13.21 80 TYR A CA 1
ATOM 635 C C . TYR A 1 100 ? -12.596 -33.809 -23.649 1.00 12.96 80 TYR A C 1
ATOM 636 O O . TYR A 1 100 ? -12.199 -33.210 -22.645 1.00 12.71 80 TYR A O 1
ATOM 645 N N . GLN A 1 101 ? -13.857 -33.725 -24.080 1.00 12.48 81 GLN A N 1
ATOM 646 C CA . GLN A 1 101 ? -14.765 -32.758 -23.461 1.00 13.16 81 GLN A CA 1
ATOM 647 C C . GLN A 1 101 ? -15.150 -33.064 -22.012 1.00 13.83 81 GLN A C 1
ATOM 648 O O . GLN A 1 101 ? -15.576 -32.173 -21.297 1.00 13.62 81 GLN A O 1
ATOM 654 N N . ARG A 1 102 ? -14.941 -34.301 -21.576 1.00 14.78 82 ARG A N 1
ATOM 655 C CA A ARG A 1 102 ? -15.154 -34.636 -20.165 0.50 15.70 82 ARG A CA 1
ATOM 656 C CA B ARG A 1 102 ? -15.164 -34.630 -20.172 0.50 15.96 82 ARG A CA 1
ATOM 657 C C . ARG A 1 102 ? -14.159 -33.931 -19.254 1.00 15.92 82 ARG A C 1
ATOM 658 O O . ARG A 1 102 ? -14.355 -33.869 -18.052 1.00 17.16 82 ARG A O 1
ATOM 673 N N . LEU A 1 103 ? -13.088 -33.350 -19.815 1.00 14.96 83 LEU A N 1
ATOM 674 C CA . LEU A 1 103 ? -12.225 -32.497 -19.016 1.00 15.66 83 LEU A CA 1
ATOM 675 C C . LEU A 1 103 ? -12.985 -31.324 -18.425 1.00 15.45 83 LEU A C 1
ATOM 676 O O . LEU A 1 103 ? -12.594 -30.800 -17.377 1.00 16.89 83 LEU A O 1
ATOM 681 N N . PHE A 1 104 ? -14.039 -30.877 -19.111 1.00 15.32 84 PHE A N 1
ATOM 682 C CA . PHE A 1 104 ? -14.715 -29.618 -18.783 1.00 15.13 84 PHE A CA 1
ATOM 683 C C . PHE A 1 104 ? -16.012 -29.776 -17.999 1.00 15.88 84 PHE A C 1
ATOM 684 O O . PHE A 1 104 ? -16.438 -28.844 -17.330 1.00 17.25 84 PHE A O 1
ATOM 692 N N . HIS A 1 105 ? -16.622 -30.949 -18.111 1.00 16.05 85 HIS A N 1
ATOM 693 C CA . HIS A 1 105 ? -17.900 -31.220 -17.464 1.00 16.47 85 HIS A CA 1
ATOM 694 C C . HIS A 1 105 ? -18.112 -32.717 -17.510 1.00 17.24 85 HIS A C 1
ATOM 695 O O . HIS A 1 105 ? -17.755 -33.354 -18.491 1.00 16.47 85 HIS A O 1
ATOM 702 N N . PRO A 1 106 ? -18.719 -33.305 -16.459 1.00 17.88 86 PRO A N 1
ATOM 703 C CA . PRO A 1 106 ? -18.894 -34.760 -16.474 1.00 17.35 86 PRO A CA 1
ATOM 704 C C . PRO A 1 106 ? -19.672 -35.361 -17.637 1.00 16.80 86 PRO A C 1
ATOM 705 O O . PRO A 1 106 ? -19.413 -36.493 -18.012 1.00 17.54 86 PRO A O 1
ATOM 709 N N . GLU A 1 107 ? -20.632 -34.621 -18.179 1.00 15.87 87 GLU A N 1
ATOM 710 C CA . GLU A 1 107 ? -21.402 -35.070 -19.326 1.00 15.88 87 GLU A CA 1
ATOM 711 C C . GLU A 1 107 ? -20.662 -34.894 -20.647 1.00 15.30 87 GLU A C 1
ATOM 712 O O . GLU A 1 107 ? -21.088 -35.437 -21.661 1.00 16.21 87 GLU A O 1
ATOM 718 N N . GLY A 1 108 ? -19.577 -34.114 -20.623 1.00 15.05 88 GLY A N 1
ATOM 719 C CA . GLY A 1 108 ? -18.699 -33.959 -21.800 1.00 14.21 88 GLY A CA 1
ATOM 720 C C . GLY A 1 108 ? -19.440 -33.797 -23.108 1.00 13.27 88 GLY A C 1
ATOM 721 O O . GLY A 1 108 ? -20.330 -32.946 -23.246 1.00 13.46 88 GLY A O 1
ATOM 722 N N . GLU A 1 109 ? -19.057 -34.619 -24.080 1.00 12.33 89 GLU A N 1
ATOM 723 C CA . GLU A 1 109 ? -19.551 -34.482 -25.439 1.00 12.27 89 GLU A CA 1
ATOM 724 C C . GLU A 1 109 ? -21.062 -34.650 -25.534 1.00 12.22 89 GLU A C 1
ATOM 725 O O . GLU A 1 109 ? -21.688 -34.113 -26.434 1.00 12.43 89 GLU A O 1
ATOM 731 N N . LEU A 1 110 ? -21.673 -35.454 -24.645 1.00 12.49 90 LEU A N 1
ATOM 732 C CA . LEU A 1 110 ? -23.123 -35.654 -24.740 1.00 12.48 90 LEU A CA 1
ATOM 733 C C . LEU A 1 110 ? -23.877 -34.355 -24.467 1.00 11.44 90 LEU A C 1
ATOM 734 O O . LEU A 1 110 ? -24.839 -34.045 -25.154 1.00 11.83 90 LEU A O 1
ATOM 739 N N . ALA A 1 111 ? -23.422 -33.601 -23.468 1.00 11.81 91 ALA A N 1
ATOM 740 C CA . ALA A 1 111 ? -24.042 -32.315 -23.145 1.00 12.14 91 ALA A CA 1
ATOM 741 C C . ALA A 1 111 ? -23.943 -31.359 -24.338 1.00 12.10 91 ALA A C 1
ATOM 742 O O . ALA A 1 111 ? -24.913 -30.688 -24.705 1.00 12.41 91 ALA A O 1
ATOM 744 N N . VAL A 1 112 ? -22.750 -31.290 -24.927 1.00 12.15 92 VAL A N 1
ATOM 745 C CA . VAL A 1 112 ? -22.552 -30.350 -26.037 1.00 11.84 92 VAL A CA 1
ATOM 746 C C . VAL A 1 112 ? -23.363 -30.768 -27.253 1.00 11.31 92 VAL A C 1
ATOM 747 O O . VAL A 1 112 ? -24.015 -29.953 -27.896 1.00 11.80 92 VAL A O 1
ATOM 751 N N . ALA A 1 113 ? -23.356 -32.056 -27.566 1.00 10.99 93 ALA A N 1
ATOM 752 C CA . ALA A 1 113 ? -24.060 -32.550 -28.725 1.00 11.27 93 ALA A CA 1
ATOM 753 C C . ALA A 1 113 ? -25.578 -32.361 -28.609 1.00 11.29 93 ALA A C 1
ATOM 754 O O . ALA A 1 113 ? -26.256 -32.092 -29.589 1.00 11.26 93 ALA A O 1
ATOM 756 N N . ARG A 1 114 ? -26.098 -32.570 -27.394 1.00 11.68 94 ARG A N 1
ATOM 757 C CA . ARG A 1 114 ? -27.532 -32.359 -27.157 1.00 12.24 94 ARG A CA 1
ATOM 758 C C . ARG A 1 114 ? -27.933 -30.896 -27.381 1.00 11.96 94 ARG A C 1
ATOM 759 O O . ARG A 1 114 ? -28.926 -30.609 -28.037 1.00 11.98 94 ARG A O 1
ATOM 767 N N . ALA A 1 115 ? -27.144 -29.984 -26.836 1.00 12.07 95 ALA A N 1
ATOM 768 C CA . ALA A 1 115 ? -27.419 -28.557 -27.028 1.00 12.55 95 ALA A CA 1
ATOM 769 C C . ALA A 1 115 ? -27.291 -28.147 -28.506 1.00 12.21 95 ALA A C 1
ATOM 770 O O . ALA A 1 115 ? -28.124 -27.406 -29.010 1.00 12.44 95 ALA A O 1
ATOM 772 N N . ALA A 1 116 ? -26.278 -28.670 -29.200 1.00 11.99 96 ALA A N 1
ATOM 773 C CA . ALA A 1 116 ? -26.106 -28.353 -30.609 1.00 12.12 96 ALA A CA 1
ATOM 774 C C . ALA A 1 116 ? -27.281 -28.861 -31.417 1.00 11.73 96 ALA A C 1
ATOM 775 O O . ALA A 1 116 ? -27.857 -28.157 -32.246 1.00 11.78 96 ALA A O 1
ATOM 777 N N . ARG A 1 117 ? -27.683 -30.107 -31.150 1.00 11.59 97 ARG A N 1
ATOM 778 C CA . ARG A 1 117 ? -28.860 -30.667 -31.798 1.00 12.08 97 ARG A CA 1
ATOM 779 C C . ARG A 1 117 ? -30.082 -29.765 -31.603 1.00 12.73 97 ARG A C 1
ATOM 780 O O . ARG A 1 117 ? -30.795 -29.447 -32.564 1.00 12.86 97 ARG A O 1
ATOM 788 N N . ASP A 1 118 ? -30.317 -29.367 -30.355 1.00 13.14 98 ASP A N 1
ATOM 789 C CA . ASP A 1 118 ? -31.523 -28.593 -30.059 1.00 14.18 98 ASP A CA 1
ATOM 790 C C . ASP A 1 118 ? -31.490 -27.220 -30.721 1.00 14.42 98 ASP A C 1
ATOM 791 O O . ASP A 1 118 ? -32.533 -26.683 -31.086 1.00 15.52 98 ASP A O 1
ATOM 796 N N . ALA A 1 119 ? -30.286 -26.677 -30.897 1.00 13.71 99 ALA A N 1
ATOM 797 C CA . ALA A 1 119 ? -30.086 -25.374 -31.557 1.00 13.97 99 ALA A CA 1
ATOM 798 C C . ALA A 1 119 ? -30.040 -25.486 -33.080 1.00 13.70 99 ALA A C 1
ATOM 799 O O . ALA A 1 119 ? -29.988 -24.459 -33.757 1.00 14.77 99 ALA A O 1
ATOM 801 N N . GLY A 1 120 ? -30.008 -26.686 -33.643 1.00 12.76 100 GLY A N 1
ATOM 802 C CA . GLY A 1 120 ? -29.926 -26.853 -35.074 1.00 12.56 100 GLY A CA 1
ATOM 803 C C . GLY A 1 120 ? -28.555 -26.562 -35.652 1.00 12.80 100 GLY A C 1
ATOM 804 O O . GLY A 1 120 ? -28.468 -26.216 -36.832 1.00 13.27 100 GLY A O 1
ATOM 805 N N . VAL A 1 121 ? -27.516 -26.723 -34.850 1.00 12.41 101 VAL A N 1
ATOM 806 C CA A VAL A 1 121 ? -26.117 -26.447 -35.202 0.50 12.70 101 VAL A CA 1
ATOM 807 C CA B VAL A 1 121 ? -26.187 -26.531 -35.411 0.50 13.21 101 VAL A CA 1
ATOM 808 C C . VAL A 1 121 ? -25.395 -27.803 -35.361 1.00 13.20 101 VAL A C 1
ATOM 809 O O . VAL A 1 121 ? -25.488 -28.610 -34.441 1.00 13.31 101 VAL A O 1
ATOM 816 N N . PRO A 1 122 ? -24.628 -28.046 -36.443 1.00 12.23 102 PRO A N 1
ATOM 817 C CA . PRO A 1 122 ? -23.829 -29.262 -36.479 1.00 11.61 102 PRO A CA 1
ATOM 818 C C . PRO A 1 122 ? -22.802 -29.330 -35.355 1.00 11.07 102 PRO A C 1
ATOM 819 O O . PRO A 1 122 ? -22.257 -28.309 -34.925 1.00 11.66 102 PRO A O 1
ATOM 823 N N . TYR A 1 123 ? -22.570 -30.549 -34.871 1.00 10.72 103 TYR A N 1
ATOM 824 C CA . TYR A 1 123 ? -21.610 -30.852 -33.837 1.00 11.03 103 TYR A CA 1
ATOM 825 C C . TYR A 1 123 ? -20.536 -31.758 -34.425 1.00 11.15 103 TYR A C 1
ATOM 826 O O . TYR A 1 123 ? -20.867 -32.773 -35.045 1.00 11.97 103 TYR A O 1
ATOM 835 N N . THR A 1 124 ? -19.266 -31.420 -34.220 1.00 10.76 104 THR A N 1
ATOM 836 C CA . THR A 1 124 ? -18.174 -32.232 -34.740 1.00 10.65 104 THR A CA 1
ATOM 837 C C . THR A 1 124 ? -17.661 -33.193 -33.673 1.00 10.56 104 THR A C 1
ATOM 838 O O . THR A 1 124 ? -17.054 -32.786 -32.694 1.00 11.55 104 THR A O 1
ATOM 842 N N . ILE A 1 125 ? -17.909 -34.485 -33.896 1.00 10.90 105 ILE A N 1
ATOM 843 C CA . ILE A 1 125 ? -17.432 -35.533 -32.992 1.00 11.82 105 ILE A CA 1
ATOM 844 C C . ILE A 1 125 ? -15.952 -35.764 -33.269 1.00 11.67 105 ILE A C 1
ATOM 845 O O . ILE A 1 125 ? -15.557 -35.949 -34.431 1.00 13.55 105 ILE A O 1
ATOM 850 N N . CYS A 1 126 ? -15.150 -35.784 -32.220 1.00 11.52 106 CYS A N 1
ATOM 851 C CA . CYS A 1 126 ? -13.703 -35.929 -32.371 1.00 11.74 106 CYS A CA 1
ATOM 852 C C . CYS A 1 126 ? -13.224 -37.374 -32.389 1.00 12.02 106 CYS A C 1
ATOM 853 O O . CYS A 1 126 ? -13.749 -38.253 -31.674 1.00 11.78 106 CYS A O 1
ATOM 856 N N . THR A 1 127 ? -12.169 -37.634 -33.145 1.00 11.48 107 THR A N 1
ATOM 857 C CA . THR A 1 127 ? -11.422 -38.879 -32.998 1.00 11.19 107 THR A CA 1
ATOM 858 C C . THR A 1 127 ? -11.031 -39.105 -31.529 1.00 11.68 107 THR A C 1
ATOM 859 O O . THR A 1 127 ? -11.140 -40.240 -31.028 1.00 12.38 107 THR A O 1
ATOM 863 N N . LEU A 1 128 ? -10.608 -38.065 -30.830 1.00 11.81 108 LEU A N 1
ATOM 864 C CA . LEU A 1 128 ? -10.224 -38.135 -29.423 1.00 12.71 108 LEU A CA 1
ATOM 865 C C . LEU A 1 128 ? -11.357 -37.697 -28.480 1.00 12.10 108 LEU A C 1
ATOM 866 O O . LEU A 1 128 ? -11.135 -37.021 -27.475 1.00 12.71 108 LEU A O 1
ATOM 871 N N . SER A 1 129 ? -12.571 -38.104 -28.818 1.00 12.56 109 SER A N 1
ATOM 872 C CA . SER A 1 129 ? -13.698 -37.873 -27.923 1.00 12.75 109 SER A CA 1
ATOM 873 C C . SER A 1 129 ? -13.571 -38.729 -26.660 1.00 12.80 109 SER A C 1
ATOM 874 O O . SER A 1 129 ? -13.065 -39.847 -26.693 1.00 13.57 109 SER A O 1
ATOM 877 N N . SER A 1 130 ? -14.051 -38.171 -25.558 1.00 13.24 110 SER A N 1
ATOM 878 C CA . SER A 1 130 ? -14.050 -38.882 -24.255 1.00 13.88 110 SER A CA 1
ATOM 879 C C . SER A 1 130 ? -15.324 -39.681 -24.009 1.00 14.40 110 SER A C 1
ATOM 880 O O . SER A 1 130 ? -15.450 -40.331 -22.956 1.00 15.67 110 SER A O 1
ATOM 883 N N . VAL A 1 131 ? -16.233 -39.647 -24.969 1.00 13.38 111 VAL A N 1
ATOM 884 C CA . VAL A 1 131 ? -17.415 -40.529 -25.053 1.00 13.57 111 VAL A CA 1
ATOM 885 C C . VAL A 1 131 ? -17.376 -41.113 -26.464 1.00 13.59 111 VAL A C 1
ATOM 886 O O . VAL A 1 131 ? -16.974 -40.417 -27.405 1.00 14.18 111 VAL A O 1
ATOM 890 N N . SER A 1 132 ? -17.753 -42.368 -26.653 1.00 13.38 112 SER A N 1
ATOM 891 C CA . SER A 1 132 ? -17.615 -42.980 -27.961 1.00 13.38 112 SER A CA 1
ATOM 892 C C . SER A 1 132 ? -18.434 -42.255 -29.024 1.00 13.24 112 SER A C 1
ATOM 893 O O . SER A 1 132 ? -19.504 -41.698 -28.747 1.00 13.06 112 SER A O 1
ATOM 896 N N . LEU A 1 133 ? -17.935 -42.294 -30.257 1.00 12.92 113 LEU A N 1
ATOM 897 C CA . LEU A 1 133 ? -18.601 -41.599 -31.336 1.00 13.04 113 LEU A CA 1
ATOM 898 C C . LEU A 1 133 ? -20.010 -42.133 -31.547 1.00 12.37 113 LEU A C 1
ATOM 899 O O . LEU A 1 133 ? -20.904 -41.383 -31.891 1.00 12.82 113 LEU A O 1
ATOM 904 N N . GLU A 1 134 ? -20.222 -43.440 -31.309 1.00 12.69 114 GLU A N 1
ATOM 905 C CA . GLU A 1 134 ? -21.561 -43.992 -31.520 1.00 12.96 114 GLU A CA 1
ATOM 906 C C . GLU A 1 134 ? -22.564 -43.432 -30.497 1.00 12.40 114 GLU A C 1
ATOM 907 O O . GLU A 1 134 ? -23.703 -43.128 -30.842 1.00 13.06 114 GLU A O 1
ATOM 913 N N . GLU A 1 135 ? -22.125 -43.293 -29.264 1.00 12.31 115 GLU A N 1
ATOM 914 C CA . GLU A 1 135 ? -22.967 -42.699 -28.215 1.00 12.87 115 GLU A CA 1
ATOM 915 C C . GLU A 1 135 ? -23.307 -41.263 -28.557 1.00 12.75 115 GLU A C 1
ATOM 916 O O . GLU A 1 135 ? -24.443 -40.838 -28.442 1.00 12.95 115 GLU A O 1
ATOM 922 N N . ILE A 1 136 ? -22.303 -40.494 -28.998 1.00 12.86 116 ILE A N 1
ATOM 923 C CA . ILE A 1 136 ? -22.559 -39.101 -29.310 1.00 12.81 116 ILE A CA 1
ATOM 924 C C . ILE A 1 136 ? -23.481 -39.002 -30.520 1.00 12.33 116 ILE A C 1
ATOM 925 O O . ILE A 1 136 ? -24.400 -38.185 -30.536 1.00 12.68 116 ILE A O 1
ATOM 930 N N . ALA A 1 137 ? -23.267 -39.823 -31.542 1.00 12.54 117 ALA A N 1
ATOM 931 C CA . ALA A 1 137 ? -24.118 -39.798 -32.726 1.00 12.95 117 ALA A CA 1
ATOM 932 C C . ALA A 1 137 ? -25.573 -40.137 -32.376 1.00 13.25 117 ALA A C 1
ATOM 933 O O . ALA A 1 137 ? -26.501 -39.618 -32.984 1.00 13.98 117 ALA A O 1
ATOM 935 N N . ALA A 1 138 ? -25.752 -41.031 -31.400 1.00 13.36 118 ALA A N 1
ATOM 936 C CA . ALA A 1 138 ? -27.106 -41.441 -30.990 1.00 13.46 118 ALA A CA 1
ATOM 937 C C . ALA A 1 138 ? -27.923 -40.302 -30.402 1.00 13.31 118 ALA A C 1
ATOM 938 O O . ALA A 1 138 ? -29.151 -40.374 -30.366 1.00 13.73 118 ALA A O 1
ATOM 940 N N . VAL A 1 139 ? -27.269 -39.238 -29.964 1.00 13.14 119 VAL A N 1
ATOM 941 C CA . VAL A 1 139 ? -27.949 -38.030 -29.524 1.00 13.78 119 VAL A CA 1
ATOM 942 C C . VAL A 1 139 ? -28.824 -37.454 -30.638 1.00 13.30 119 VAL A C 1
ATOM 943 O O . VAL A 1 139 ? -29.848 -36.840 -30.371 1.00 13.62 119 VAL A O 1
ATOM 947 N N . GLY A 1 140 ? -28.401 -37.649 -31.879 1.00 14.36 120 GLY A N 1
ATOM 948 C CA . GLY A 1 140 ? -29.130 -37.146 -33.042 1.00 15.23 120 GLY A CA 1
ATOM 949 C C . GLY A 1 140 ? -28.496 -35.872 -33.568 1.00 15.23 120 GLY A C 1
ATOM 950 O O . GLY A 1 140 ? -27.301 -35.671 -33.433 1.00 16.02 120 GLY A O 1
ATOM 951 N N . GLY A 1 141 ? -29.299 -35.037 -34.199 1.00 15.85 121 GLY A N 1
ATOM 952 C CA . GLY A 1 141 ? -28.812 -33.765 -34.730 1.00 16.69 121 GLY A CA 1
ATOM 953 C C . GLY A 1 141 ? -27.863 -33.873 -35.905 1.00 18.55 121 GLY A C 1
ATOM 954 O O . GLY A 1 141 ? -27.050 -32.984 -36.104 1.00 17.60 121 GLY A O 1
ATOM 955 N N . ARG A 1 142 ? -27.907 -34.930 -36.696 1.00 21.67 122 ARG A N 1
ATOM 956 C CA . ARG A 1 142 ? -26.988 -34.987 -37.884 1.00 24.52 122 ARG A CA 1
ATOM 957 C C . ARG A 1 142 ? -25.487 -34.438 -37.759 1.00 24.47 122 ARG A C 1
ATOM 958 O O . ARG A 1 142 ? -25.079 -33.563 -38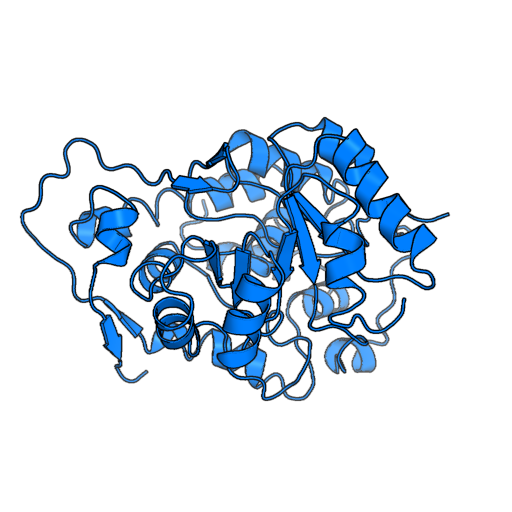.534 1.00 26.57 122 ARG A O 1
ATOM 966 N N . PRO A 1 143 ? -24.666 -34.987 -36.820 1.00 18.81 123 PRO A N 1
ATOM 967 C CA . PRO A 1 143 ? -23.260 -34.816 -36.421 1.00 17.26 123 PRO A CA 1
ATOM 968 C C . PRO A 1 143 ? -22.248 -35.005 -37.567 1.00 14.23 123 PRO A C 1
ATOM 969 O O . PRO A 1 143 ? -22.517 -35.713 -38.541 1.00 13.31 123 PRO A O 1
ATOM 973 N N . TRP A 1 144 ? -21.100 -34.344 -37.418 1.00 12.64 124 TRP A N 1
ATOM 974 C CA . TRP A 1 144 ? -19.943 -34.549 -38.291 1.00 12.25 124 TRP A CA 1
ATOM 975 C C . TRP A 1 144 ? -18.910 -35.337 -37.506 1.00 11.74 124 TRP A C 1
ATOM 976 O O . TRP A 1 144 ? -19.010 -35.446 -36.283 1.00 12.41 124 TRP A O 1
ATOM 987 N N . PHE A 1 145 ? -17.906 -35.903 -38.185 1.00 11.10 125 PHE A N 1
ATOM 988 C CA . PHE A 1 145 ? -16.854 -36.651 -37.520 1.00 10.67 125 PHE A CA 1
ATOM 989 C C . PHE A 1 145 ? -15.484 -36.127 -37.947 1.00 10.65 125 PHE A C 1
ATOM 990 O O . PHE A 1 145 ? -15.192 -36.098 -39.146 1.00 11.87 125 PHE A O 1
ATOM 998 N N . GLN A 1 146 ? -14.680 -35.769 -36.962 1.00 10.20 126 GLN A N 1
ATOM 999 C CA . GLN A 1 146 ? -13.320 -35.307 -37.195 1.00 10.63 126 GLN A CA 1
ATOM 1000 C C . GLN A 1 146 ? -12.364 -36.482 -37.112 1.00 11.41 126 GLN A C 1
ATOM 1001 O O . GLN A 1 146 ? -12.381 -37.259 -36.158 1.00 11.65 126 GLN A O 1
ATOM 1007 N N . LEU A 1 147 ? -11.513 -36.595 -38.124 1.00 10.91 127 LEU A N 1
ATOM 1008 C CA . LEU A 1 147 ? -10.551 -37.663 -38.250 1.00 11.37 127 LEU A CA 1
ATOM 1009 C C . LEU A 1 147 ? -9.135 -37.196 -38.018 1.00 11.20 127 LEU A C 1
ATOM 1010 O O . LEU A 1 147 ? -8.703 -36.195 -38.625 1.00 11.46 127 LEU A O 1
ATOM 1015 N N . TYR A 1 148 ? -8.411 -37.880 -37.141 1.00 11.83 128 TYR A N 1
ATOM 1016 C CA . TYR A 1 148 ? -6.957 -37.855 -37.135 1.00 12.25 128 TYR A CA 1
ATOM 1017 C C . TYR A 1 148 ? -6.466 -39.132 -37.782 1.00 13.82 128 TYR A C 1
ATOM 1018 O O . TYR A 1 148 ? -6.968 -40.226 -37.508 1.00 14.30 128 TYR A O 1
ATOM 1027 N N . TRP A 1 149 ? -5.474 -38.988 -38.648 1.00 15.18 129 TRP A N 1
ATOM 1028 C CA . TRP A 1 149 ? -4.863 -40.109 -39.343 1.00 17.60 129 TRP A CA 1
ATOM 1029 C C . TRP A 1 149 ? -4.078 -40.984 -38.372 1.00 21.37 129 TRP A C 1
ATOM 1030 O O . TRP A 1 149 ? -3.246 -40.492 -37.635 1.00 22.69 129 TRP A O 1
ATOM 1041 N N . LEU A 1 150 ? -4.361 -42.287 -38.437 1.00 26.32 130 LEU A N 1
ATOM 1042 C CA . LEU A 1 150 ? -3.867 -43.277 -37.476 1.00 31.21 130 LEU A CA 1
ATOM 1043 C C . LEU A 1 150 ? -2.612 -44.018 -37.954 1.00 35.31 130 LEU A C 1
ATOM 1044 O O . LEU A 1 150 ? -2.126 -43.834 -39.074 1.00 30.39 130 LEU A O 1
ATOM 1049 N N . ARG A 1 151 ? -2.136 -44.895 -37.073 1.00 41.11 131 ARG A N 1
ATOM 1050 C CA . ARG A 1 151 ? -1.047 -45.841 -37.343 1.00 44.51 131 ARG A CA 1
ATOM 1051 C C . ARG A 1 151 ? -1.086 -46.374 -38.772 1.00 44.42 131 ARG A C 1
ATOM 1052 O O . ARG A 1 151 ? -0.063 -46.421 -39.454 1.00 40.13 131 ARG A O 1
ATOM 1060 N N . ASP A 1 152 ? -2.290 -46.751 -39.204 1.00 45.71 132 ASP A N 1
ATOM 1061 C CA . ASP A 1 152 ? -2.506 -47.602 -40.356 1.00 46.95 132 ASP A CA 1
ATOM 1062 C C . ASP A 1 152 ? -3.610 -47.022 -41.239 1.00 44.95 132 ASP A C 1
ATOM 1063 O O . ASP A 1 152 ? -4.574 -46.459 -40.721 1.00 44.01 132 ASP A O 1
ATOM 1068 N N . GLU A 1 153 ? -3.488 -47.157 -42.560 1.00 41.59 133 GLU A N 1
ATOM 1069 C CA . GLU A 1 153 ? -4.593 -46.783 -43.448 1.00 41.26 133 GLU A CA 1
ATOM 1070 C C . GLU A 1 153 ? -5.879 -47.549 -43.081 1.00 41.39 133 GLU A C 1
ATOM 1071 O O . GLU A 1 153 ? -6.955 -46.962 -43.012 1.00 37.90 133 GLU A O 1
ATOM 1077 N N . LYS A 1 154 ? -5.771 -48.850 -42.824 1.00 41.57 134 LYS A N 1
ATOM 1078 C CA . LYS A 1 154 ? -6.977 -49.667 -42.626 1.00 41.50 134 LYS A CA 1
ATOM 1079 C C . LYS A 1 154 ? -7.698 -49.309 -41.318 1.00 37.87 134 LYS A C 1
ATOM 1080 O O . LYS A 1 154 ? -8.929 -49.299 -41.268 1.00 37.86 134 LYS A O 1
ATOM 1086 N N . ARG A 1 155 ? -6.931 -48.995 -40.278 1.00 33.44 135 ARG A N 1
ATOM 1087 C CA . ARG A 1 155 ? -7.485 -48.494 -39.021 1.00 32.70 135 ARG A CA 1
ATOM 1088 C C . ARG A 1 155 ? -8.159 -47.121 -39.174 1.00 31.28 135 ARG A C 1
ATOM 1089 O O . ARG A 1 155 ? -9.223 -46.851 -38.594 1.00 28.47 135 ARG A O 1
ATOM 1097 N N . SER A 1 156 ? -7.505 -46.237 -39.923 1.00 29.06 136 SER A N 1
ATOM 1098 C CA . SER A 1 156 ? -8.036 -44.897 -40.143 1.00 26.70 136 SER A CA 1
ATOM 1099 C C . SER A 1 156 ? -9.400 -45.009 -40.771 1.00 23.45 136 SER A C 1
ATOM 1100 O O . SER A 1 156 ? -10.365 -44.314 -40.366 1.00 22.05 136 SER A O 1
ATOM 1103 N N . LEU A 1 157 ? -9.457 -45.863 -41.785 1.00 23.86 137 LEU A N 1
ATOM 1104 C CA . LEU A 1 157 ? -10.635 -46.081 -42.552 1.00 25.26 137 LEU A CA 1
ATOM 1105 C C . LEU A 1 157 ? -11.707 -46.752 -41.689 1.00 24.76 137 LEU A C 1
ATOM 1106 O O . LEU A 1 157 ? -12.875 -46.538 -41.954 1.00 22.36 137 LEU A O 1
ATOM 1111 N N . ASP A 1 158 ? -11.313 -47.510 -40.651 1.00 25.29 138 ASP A N 1
ATOM 1112 C CA . ASP A 1 158 ? -12.298 -48.080 -39.708 1.00 25.27 138 ASP A CA 1
ATOM 1113 C C . ASP A 1 158 ? -13.045 -47.023 -38.907 1.00 23.20 138 ASP A C 1
ATOM 1114 O O . ASP A 1 158 ? -14.250 -47.152 -38.713 1.00 20.39 138 ASP A O 1
ATOM 1119 N N . LEU A 1 159 ? -12.346 -45.989 -38.428 1.00 20.00 139 LEU A N 1
ATOM 1120 C CA . LEU A 1 159 ? -13.008 -44.905 -37.714 1.00 19.65 139 LEU A CA 1
ATOM 1121 C C . LEU A 1 159 ? -13.959 -44.233 -38.678 1.00 16.61 139 LEU A C 1
ATOM 1122 O O . LEU A 1 159 ? -15.063 -43.873 -38.304 1.00 16.35 139 LEU A O 1
ATOM 1127 N N . VAL A 1 160 ? -13.510 -44.022 -39.914 1.00 16.16 140 VAL A N 1
ATOM 1128 C CA . VAL A 1 160 ? -14.349 -43.371 -40.906 1.00 15.32 140 VAL A CA 1
ATOM 1129 C C . VAL A 1 160 ? -15.615 -44.193 -41.147 1.00 15.40 140 VAL A C 1
ATOM 1130 O O . VAL A 1 160 ? -16.712 -43.652 -41.163 1.00 15.30 140 VAL A O 1
ATOM 1134 N N . ARG A 1 161 ? -15.444 -45.499 -41.317 1.00 16.54 141 ARG A N 1
ATOM 1135 C CA . ARG A 1 161 ? -16.601 -46.384 -41.522 1.00 17.64 141 ARG A CA 1
ATOM 1136 C C . ARG A 1 161 ? -17.526 -46.407 -40.292 1.00 15.64 141 ARG A C 1
ATOM 1137 O O . ARG A 1 161 ? -18.741 -46.349 -40.456 1.00 15.28 141 ARG A O 1
ATOM 1145 N N . ARG A 1 162 ? -16.964 -46.438 -39.084 1.00 15.49 142 ARG A N 1
ATOM 1146 C CA . ARG A 1 162 ? -17.771 -46.342 -37.861 1.00 16.04 142 ARG A CA 1
ATOM 1147 C C . ARG A 1 162 ? -18.597 -45.079 -37.850 1.00 15.85 142 ARG A C 1
ATOM 1148 O O . ARG A 1 162 ? -19.772 -45.097 -37.531 1.00 17.06 142 ARG A O 1
ATOM 1156 N N . ALA A 1 163 ? -17.950 -43.949 -38.173 1.00 15.15 143 ALA A N 1
ATOM 1157 C CA . ALA A 1 163 ? -18.626 -42.668 -38.186 1.00 15.08 143 ALA A CA 1
ATOM 1158 C C . ALA A 1 163 ? -19.781 -42.673 -39.174 1.00 14.96 143 ALA A C 1
ATOM 1159 O O . ALA A 1 163 ? -20.888 -42.214 -38.867 1.00 15.18 143 ALA A O 1
ATOM 1161 N N . GLU A 1 164 ? -19.517 -43.163 -40.378 1.00 15.55 144 GLU A N 1
ATOM 1162 C CA . GLU A 1 164 ? -20.536 -43.219 -41.416 1.00 16.88 144 GLU A CA 1
ATOM 1163 C C . GLU A 1 164 ? -21.696 -44.146 -40.995 1.00 17.15 144 GLU A C 1
ATOM 1164 O O . GLU A 1 164 ? -22.862 -43.781 -41.152 1.00 16.93 144 GLU A O 1
ATOM 1170 N N . ASP A 1 165 ? -21.360 -45.311 -40.447 1.00 17.19 145 ASP A N 1
ATOM 1171 C CA . ASP A 1 165 ? -22.395 -46.274 -40.010 1.00 18.39 145 ASP A CA 1
ATOM 1172 C C . ASP A 1 165 ? -23.253 -45.666 -38.909 1.00 18.73 145 ASP A C 1
ATOM 1173 O O . ASP A 1 165 ? -24.432 -45.993 -38.792 1.00 19.21 145 ASP A O 1
ATOM 1178 N N . ALA A 1 166 ? -22.663 -44.802 -38.083 1.00 17.18 146 ALA A N 1
ATOM 1179 C CA . ALA A 1 166 ? -23.378 -44.182 -36.965 1.00 17.39 146 ALA A CA 1
ATOM 1180 C C . ALA A 1 166 ? -24.198 -42.969 -37.383 1.00 16.23 146 ALA A C 1
ATOM 1181 O O . ALA A 1 166 ? -24.869 -42.369 -36.548 1.00 17.26 146 ALA A O 1
ATOM 1183 N N . GLY A 1 167 ? -24.151 -42.587 -38.660 1.00 15.05 147 GLY A N 1
ATOM 1184 C CA . GLY A 1 167 ? -24.955 -41.485 -39.164 1.00 15.11 147 GLY A CA 1
ATOM 1185 C C . GLY A 1 167 ? -24.268 -40.129 -39.211 1.00 14.78 147 GLY A C 1
ATOM 1186 O O . GLY A 1 167 ? -24.933 -39.106 -39.385 1.00 15.84 147 GLY A O 1
ATOM 1187 N N . CYS A 1 168 ? -22.939 -40.107 -39.103 1.00 14.44 148 CYS A N 1
ATOM 1188 C CA . CYS A 1 168 ? -22.225 -38.828 -39.277 1.00 14.21 148 CYS A CA 1
ATOM 1189 C C . CYS A 1 168 ? -22.333 -38.424 -40.732 1.00 15.03 148 CYS A C 1
ATOM 1190 O O . CYS A 1 168 ? -22.391 -39.283 -41.619 1.00 16.55 148 CYS A O 1
ATOM 1193 N N . GLU A 1 169 ? -22.392 -37.123 -40.972 1.00 14.89 149 GLU A N 1
ATOM 1194 C CA . GLU A 1 169 ? -22.732 -36.607 -42.288 1.00 16.65 149 GLU A CA 1
ATOM 1195 C C . GLU A 1 169 ? -21.573 -35.994 -43.056 1.00 14.91 149 GLU A C 1
ATOM 1196 O O . GLU A 1 169 ? -21.744 -35.632 -44.210 1.00 15.58 149 GLU A O 1
ATOM 1202 N N . ALA A 1 170 ? -20.416 -35.856 -42.421 1.00 13.52 150 ALA A N 1
ATOM 1203 C CA . ALA A 1 170 ? -19.223 -35.315 -43.085 1.00 12.94 150 ALA A CA 1
ATOM 1204 C C . ALA A 1 170 ? -18.034 -35.807 -42.320 1.00 11.92 150 ALA A C 1
ATOM 1205 O O . ALA A 1 170 ? -18.119 -36.039 -41.116 1.00 12.54 150 ALA A O 1
ATOM 1207 N N . ILE A 1 171 ? -16.912 -35.960 -43.021 1.00 11.13 151 ILE A N 1
ATOM 1208 C CA . ILE A 1 171 ? -15.666 -36.312 -42.400 1.00 11.64 151 ILE A CA 1
ATOM 1209 C C . ILE A 1 171 ? -14.770 -35.086 -42.426 1.00 11.29 151 ILE A C 1
ATOM 1210 O O . ILE A 1 171 ? -14.395 -34.615 -43.503 1.00 12.38 151 ILE A O 1
ATOM 1215 N N . VAL A 1 172 ? -14.462 -34.567 -41.250 1.00 10.72 152 VAL A N 1
ATOM 1216 C CA . VAL A 1 172 ? -13.614 -33.381 -41.115 1.00 10.47 152 VAL A CA 1
ATOM 1217 C C . VAL A 1 172 ? -12.223 -33.920 -40.835 1.00 10.39 152 VAL A C 1
ATOM 1218 O O . VAL A 1 172 ? -11.872 -34.256 -39.707 1.00 10.77 152 VAL A O 1
ATOM 1222 N N . PHE A 1 173 ? -11.409 -34.021 -41.885 1.00 10.22 153 PHE A N 1
ATOM 1223 C CA . PHE A 1 173 ? -10.077 -34.606 -41.787 1.00 10.55 153 PHE A CA 1
ATOM 1224 C C . PHE A 1 173 ? -9.141 -33.469 -41.363 1.00 9.75 153 PHE A C 1
ATOM 1225 O O . PHE A 1 173 ? -8.945 -32.509 -42.140 1.00 10.11 153 PHE A O 1
ATOM 1233 N N . THR A 1 174 ? -8.578 -33.539 -40.167 1.00 9.69 154 THR A N 1
ATOM 1234 C CA . THR A 1 174 ? -7.669 -32.501 -39.695 1.00 10.20 154 THR A CA 1
ATOM 1235 C C . THR A 1 174 ? -6.304 -32.750 -40.305 1.00 10.90 154 THR A C 1
ATOM 1236 O O . THR A 1 174 ? -5.713 -33.817 -40.135 1.00 11.33 154 THR A O 1
ATOM 1240 N N . VAL A 1 175 ? -5.807 -31.742 -41.021 1.00 10.83 155 VAL A N 1
ATOM 1241 C CA . VAL A 1 175 ? -4.611 -31.897 -41.836 1.00 12.05 155 VAL A CA 1
ATOM 1242 C C . VAL A 1 175 ? -3.441 -31.100 -41.308 1.00 12.31 155 VAL A C 1
ATOM 1243 O O . VAL A 1 175 ? -2.390 -31.118 -41.953 1.00 13.61 155 VAL A O 1
ATOM 1247 N N . ASP A 1 176 ? -3.566 -30.451 -40.150 1.00 11.00 156 ASP A N 1
ATOM 1248 C CA . ASP A 1 176 ? -2.507 -29.581 -39.632 1.00 10.81 156 ASP A CA 1
ATO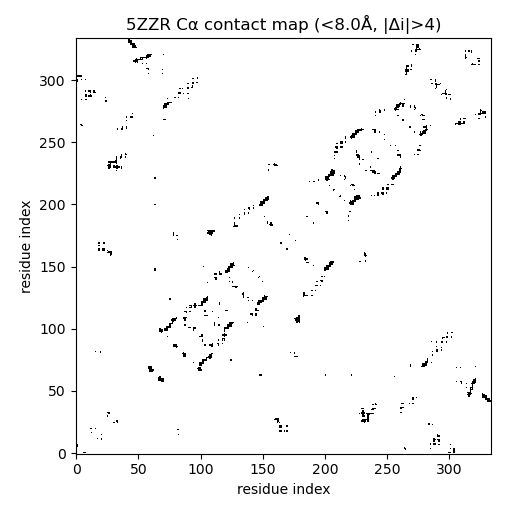M 1249 C C . ASP A 1 176 ? -1.803 -30.110 -38.405 1.00 11.26 156 ASP A C 1
ATOM 1250 O O . ASP A 1 176 ? -1.095 -29.390 -37.704 1.00 11.42 156 ASP A O 1
ATOM 1255 N N . VAL A 1 177 ? -1.993 -31.405 -38.133 1.00 11.68 157 VAL A N 1
ATOM 1256 C CA . VAL A 1 177 ? -1.429 -32.068 -36.978 1.00 12.73 157 VAL A CA 1
ATOM 1257 C C . VAL A 1 177 ? -0.643 -33.306 -37.409 1.00 13.47 157 VAL A C 1
ATOM 1258 O O . VAL A 1 177 ? -1.032 -34.435 -37.109 1.00 14.44 157 VAL A O 1
ATOM 1262 N N . PRO A 1 178 ? 0.496 -33.117 -38.099 1.00 14.05 158 PRO A N 1
ATOM 1263 C CA . PRO A 1 178 ? 1.394 -34.281 -38.233 1.00 15.06 158 PRO A CA 1
ATOM 1264 C C . PRO A 1 178 ? 1.841 -34.782 -36.870 1.00 15.67 158 PRO A C 1
ATOM 1265 O O . PRO A 1 178 ? 2.094 -35.979 -36.682 1.00 17.42 158 PRO A O 1
ATOM 1269 N N . TRP A 1 179 ? 1.957 -33.860 -35.927 1.00 15.28 159 TRP A N 1
ATOM 1270 C CA . TRP A 1 179 ? 2.106 -34.141 -34.516 1.00 15.33 159 TRP A CA 1
ATOM 1271 C C . TRP A 1 179 ? 1.560 -32.922 -33.793 1.00 15.78 159 TRP A C 1
ATOM 1272 O O . TRP A 1 179 ? 1.323 -31.881 -34.414 1.00 14.64 159 TRP A O 1
ATOM 1283 N N . MET A 1 180 ? 1.343 -33.045 -32.496 1.00 16.90 160 MET A N 1
ATOM 1284 C CA . MET A 1 180 ? 0.842 -31.955 -31.687 1.00 18.25 160 MET A CA 1
ATOM 1285 C C . MET A 1 180 ? 1.890 -30.852 -31.519 1.00 17.79 160 MET A C 1
ATOM 1286 O O . MET A 1 180 ? 3.067 -31.124 -31.296 1.00 17.85 160 MET A O 1
ATOM 1291 N N . GLY A 1 181 ? 1.445 -29.603 -31.594 1.00 17.00 161 GLY A N 1
ATOM 1292 C CA . GLY A 1 181 ? 2.288 -28.453 -31.289 1.00 17.39 161 GLY A CA 1
ATOM 1293 C C . GLY A 1 181 ? 2.864 -28.429 -29.877 1.00 18.27 161 GLY A C 1
ATOM 1294 O O . GLY A 1 181 ? 2.447 -29.205 -29.007 1.00 20.24 161 GLY A O 1
ATOM 1295 N N A ARG A 1 182 ? 3.829 -27.539 -29.667 0.50 17.79 162 ARG A N 1
ATOM 1296 N N B ARG A 1 182 ? 3.808 -27.532 -29.652 0.50 18.29 162 ARG A N 1
ATOM 1297 C CA A ARG A 1 182 ? 4.493 -27.360 -28.373 0.50 18.21 162 ARG A CA 1
ATOM 1298 C CA B ARG A 1 182 ? 4.482 -27.429 -28.368 0.50 19.14 162 ARG A CA 1
ATOM 1299 C C A ARG A 1 182 ? 3.642 -26.450 -27.505 0.50 18.15 162 ARG A C 1
ATOM 1300 C C B ARG A 1 182 ? 3.691 -26.467 -27.482 0.50 18.72 162 ARG A C 1
ATOM 1301 O O A ARG A 1 182 ? 3.667 -25.238 -27.668 0.50 17.76 162 ARG A O 1
ATOM 1302 O O B ARG A 1 182 ? 3.792 -25.251 -27.622 0.50 18.60 162 ARG A O 1
ATOM 1317 N N . ARG A 1 183 ? 2.889 -27.043 -26.586 1.00 18.40 163 ARG A N 1
ATOM 1318 C CA . ARG A 1 183 ? 1.973 -26.301 -25.708 1.00 18.60 163 ARG A CA 1
ATOM 1319 C C . ARG A 1 183 ? 2.707 -25.979 -24.403 1.00 18.42 163 ARG A C 1
ATOM 1320 O O . ARG A 1 183 ? 2.730 -26.800 -23.484 1.00 18.57 163 ARG A O 1
ATOM 1328 N N . LEU A 1 184 ? 3.309 -24.798 -24.314 1.00 17.72 164 LEU A N 1
ATOM 1329 C CA . LEU A 1 184 ? 4.191 -24.497 -23.177 1.00 18.82 164 LEU A CA 1
ATOM 1330 C C . LEU A 1 184 ? 3.434 -24.415 -21.863 1.00 19.28 164 LEU A C 1
ATOM 1331 O O . LEU A 1 184 ? 4.017 -24.718 -20.808 1.00 19.33 164 LEU A O 1
ATOM 1336 N N . ARG A 1 185 ? 2.164 -24.012 -21.889 1.00 18.57 165 ARG A N 1
ATOM 1337 C CA . ARG A 1 185 ? 1.379 -24.035 -20.646 1.00 18.90 165 ARG A CA 1
ATOM 1338 C C . ARG A 1 185 ? 1.269 -25.460 -20.124 1.00 20.24 165 ARG A C 1
ATOM 1339 O O . ARG A 1 185 ? 1.392 -25.690 -18.913 1.00 21.33 165 ARG A O 1
ATOM 1347 N N . ASP A 1 186 ? 1.026 -26.412 -21.021 1.00 19.33 166 ASP A N 1
ATOM 1348 C CA . ASP A 1 186 ? 0.858 -27.817 -20.637 1.00 20.41 166 ASP A CA 1
ATOM 1349 C C . ASP A 1 186 ? 2.170 -28.390 -20.128 1.00 22.54 166 ASP A C 1
ATOM 1350 O O . ASP A 1 186 ? 2.182 -29.184 -19.178 1.00 23.38 166 ASP A O 1
ATOM 1355 N N . MET A 1 187 ? 3.263 -28.026 -20.786 1.00 22.47 167 MET A N 1
ATOM 1356 C CA . MET A 1 187 ? 4.591 -28.465 -20.357 1.00 23.92 167 MET A CA 1
ATOM 1357 C C . MET A 1 187 ? 4.908 -27.935 -18.965 1.00 24.61 167 MET A C 1
ATOM 1358 O O . MET A 1 187 ? 5.337 -28.698 -18.084 1.00 25.43 167 MET A O 1
ATOM 1363 N N . ARG A 1 188 ? 4.686 -26.644 -18.755 1.00 24.85 168 ARG A N 1
ATOM 1364 C CA . ARG A 1 188 ? 4.969 -26.010 -17.470 1.00 26.46 168 ARG A CA 1
ATOM 1365 C C . ARG A 1 188 ? 4.073 -26.534 -16.349 1.00 28.23 168 ARG A C 1
ATOM 1366 O O . ARG A 1 188 ? 4.528 -26.689 -15.216 1.00 28.65 168 ARG A O 1
ATOM 1374 N N . ASN A 1 189 ? 2.816 -26.826 -16.671 1.00 27.70 169 ASN A N 1
ATOM 1375 C CA . ASN A 1 189 ? 1.886 -27.403 -15.701 1.00 28.33 169 ASN A CA 1
ATOM 1376 C C . ASN A 1 189 ? 2.096 -28.893 -15.465 1.00 28.74 169 ASN A C 1
ATOM 1377 O O . ASN A 1 189 ? 1.510 -29.451 -14.535 1.00 30.69 169 ASN A O 1
ATOM 1382 N N . GLY A 1 190 ? 2.884 -29.546 -16.316 1.00 28.15 170 GLY A N 1
ATOM 1383 C CA . GLY A 1 190 ? 3.014 -31.000 -16.302 1.00 29.23 170 GLY A CA 1
ATOM 1384 C C . GLY A 1 190 ? 1.683 -31.680 -16.578 1.00 29.91 170 GLY A C 1
ATOM 1385 O O . GLY A 1 190 ? 1.385 -32.743 -16.021 1.00 29.94 170 GLY A O 1
ATOM 1386 N N . PHE A 1 191 ? 0.885 -31.065 -17.447 1.00 29.12 171 PHE A N 1
ATOM 1387 C CA . PHE A 1 191 ? -0.481 -31.511 -17.689 1.00 29.06 171 PHE A CA 1
ATOM 1388 C C . PHE A 1 191 ? -0.556 -32.906 -18.295 1.00 29.02 171 PHE A C 1
ATOM 1389 O O . PHE A 1 191 ? 0.168 -33.237 -19.226 1.00 31.41 171 PHE A O 1
ATOM 1397 N N . ALA A 1 192 ? -1.452 -33.722 -17.750 1.00 29.73 172 ALA A N 1
ATOM 1398 C CA . ALA A 1 192 ? -1.754 -35.036 -18.295 1.00 29.62 172 ALA A CA 1
ATOM 1399 C C . ALA A 1 192 ? -3.245 -35.256 -18.125 1.00 27.47 172 ALA A C 1
ATOM 1400 O O . ALA A 1 192 ? -3.863 -34.634 -17.269 1.00 27.25 172 ALA A O 1
ATOM 1402 N N . LEU A 1 193 ? -3.827 -36.134 -18.935 1.00 28.83 173 LEU A N 1
ATOM 1403 C CA . LEU A 1 193 ? -5.238 -36.461 -18.779 1.00 29.71 173 LEU A CA 1
ATOM 1404 C C . LEU A 1 193 ? -5.477 -37.070 -17.405 1.00 29.84 173 LEU A C 1
ATOM 1405 O O . LEU A 1 193 ? -4.703 -37.921 -16.962 1.00 30.28 173 LEU A O 1
ATOM 1410 N N . PRO A 1 194 ? -6.543 -36.637 -16.726 1.00 30.92 174 PRO A N 1
ATOM 1411 C CA . PRO A 1 194 ? -6.927 -37.353 -15.521 1.00 31.67 174 PRO A CA 1
ATOM 1412 C C . PRO A 1 194 ? -7.283 -38.800 -15.851 1.00 32.55 174 PRO A C 1
ATOM 1413 O O . PRO A 1 194 ? -7.708 -39.105 -16.968 1.00 28.82 174 PRO A O 1
ATOM 1417 N N . GLU A 1 195 ? -7.102 -39.686 -14.878 1.00 34.16 175 GLU A N 1
ATOM 1418 C CA . GLU A 1 195 ? -7.450 -41.096 -15.038 1.00 35.18 175 GLU A CA 1
ATOM 1419 C C . GLU A 1 195 ? -8.884 -41.282 -15.547 1.00 32.98 175 GLU A C 1
ATOM 1420 O O . GLU A 1 195 ? -9.157 -42.213 -16.304 1.00 31.75 175 GLU A O 1
ATOM 1426 N N . TRP A 1 196 ? -9.783 -40.383 -15.143 1.00 31.22 176 TRP A N 1
ATOM 1427 C CA . TRP A 1 196 ? -11.206 -40.483 -15.483 1.00 31.71 176 TRP A CA 1
ATOM 1428 C C . TRP A 1 196 ? -11.555 -39.972 -16.894 1.00 28.83 176 TRP A C 1
ATOM 1429 O O . TRP A 1 196 ? -12.711 -40.033 -17.291 1.00 29.18 176 TRP A O 1
ATOM 1440 N N . VAL A 1 197 ? -10.572 -39.479 -17.645 1.00 25.90 177 VAL A N 1
ATOM 1441 C CA . VAL A 1 197 ? -10.797 -39.086 -19.043 1.00 23.81 177 VAL A CA 1
ATOM 1442 C C . VAL A 1 197 ? -9.982 -39.973 -19.969 1.00 22.66 177 VAL A C 1
ATOM 1443 O O . VAL A 1 197 ? -8.759 -40.069 -19.822 1.00 24.94 177 VAL A O 1
ATOM 1447 N N . THR A 1 198 ? -10.648 -40.611 -20.926 1.00 21.52 178 THR A N 1
ATOM 1448 C CA . THR A 1 198 ? -9.970 -41.462 -21.890 1.00 22.05 178 THR A CA 1
ATOM 1449 C C . THR A 1 198 ? -10.407 -41.136 -23.311 1.00 19.59 178 THR A C 1
ATOM 1450 O O . THR A 1 198 ? -11.407 -40.452 -23.518 1.00 18.74 178 THR A O 1
ATOM 1454 N N . ALA A 1 199 ? -9.631 -41.628 -24.272 1.00 18.45 179 ALA A N 1
ATOM 1455 C CA . ALA A 1 199 ? -9.977 -41.598 -25.693 1.00 17.67 179 ALA A CA 1
ATOM 1456 C C . ALA A 1 199 ? -10.928 -42.768 -25.956 1.00 17.27 179 ALA A C 1
ATOM 1457 O O . ALA A 1 199 ? -10.507 -43.883 -26.273 1.00 17.40 179 ALA A O 1
ATOM 1459 N N . ALA A 1 200 ? -12.225 -42.489 -25.828 1.00 15.71 180 ALA A N 1
ATOM 1460 C CA . ALA A 1 200 ? -13.251 -43.528 -25.809 1.00 16.12 180 ALA A CA 1
ATOM 1461 C C . ALA A 1 200 ? -13.467 -44.282 -27.111 1.00 16.46 180 ALA A C 1
ATOM 1462 O O . ALA A 1 200 ? -14.139 -45.320 -27.116 1.00 17.80 180 ALA A O 1
ATOM 1464 N N . ASN A 1 201 ? -12.931 -43.783 -28.232 1.00 15.24 181 ASN A N 1
ATOM 1465 C CA . ASN A 1 201 ? -13.038 -44.484 -29.502 1.00 15.40 181 ASN A CA 1
ATOM 1466 C C . ASN A 1 201 ? -12.025 -45.605 -29.669 1.00 16.68 181 ASN A C 1
ATOM 1467 O O . ASN A 1 201 ? -12.104 -46.332 -30.640 1.00 17.71 181 ASN A O 1
ATOM 1472 N N . PHE A 1 202 ? -11.112 -45.711 -28.707 1.00 19.18 182 PHE A N 1
ATOM 1473 C CA . PHE A 1 202 ? -10.004 -46.674 -28.740 1.00 22.19 182 PHE A CA 1
ATOM 1474 C C . PHE A 1 202 ? -10.044 -47.620 -27.546 1.00 26.56 182 PHE A C 1
ATOM 1475 O O . PHE A 1 202 ? -10.538 -47.262 -26.474 1.00 27.99 182 PHE A O 1
ATOM 1483 N N . ASP A 1 203 ? -9.492 -48.815 -27.746 1.00 32.00 183 ASP A N 1
ATOM 1484 C CA . ASP A 1 203 ? -9.381 -49.841 -26.700 1.00 37.02 183 ASP A CA 1
ATOM 1485 C C . ASP A 1 203 ? -8.032 -49.740 -25.987 1.00 40.00 183 ASP A C 1
ATOM 1486 O O . ASP A 1 203 ? -7.720 -48.716 -25.370 1.00 46.02 183 ASP A O 1
ATOM 1488 N N . PHE A 1 226 ? -0.782 -42.534 -34.123 1.00 35.81 206 PHE A N 1
ATOM 1489 C CA . PHE A 1 226 ? -1.116 -41.587 -35.178 1.00 38.52 206 PHE A CA 1
ATOM 1490 C C . PHE A 1 226 ? 0.101 -41.263 -36.042 1.00 38.85 206 PHE A C 1
ATOM 1491 O O . PHE A 1 226 ? 1.235 -41.248 -35.555 1.00 41.90 206 PHE A O 1
ATOM 1499 N N . ALA A 1 227 ? -0.147 -40.984 -37.322 1.00 35.84 207 ALA A N 1
ATOM 1500 C CA . ALA A 1 227 ? 0.913 -40.670 -38.279 1.00 32.40 207 ALA A CA 1
ATOM 1501 C C . ALA A 1 227 ? 0.573 -39.410 -39.061 1.00 30.34 207 ALA A C 1
ATOM 1502 O O . ALA A 1 227 ? -0.600 -39.025 -39.131 1.00 31.12 207 ALA A O 1
ATOM 1504 N N . PRO A 1 228 ? 1.583 -38.750 -39.650 1.00 27.14 208 PRO A N 1
ATOM 1505 C CA . PRO A 1 228 ? 1.280 -37.598 -40.491 1.00 25.56 208 PRO A CA 1
ATOM 1506 C C . PRO A 1 228 ? 0.425 -37.960 -41.712 1.00 24.59 208 PRO A C 1
ATOM 1507 O O . PRO A 1 228 ? 0.730 -38.904 -42.428 1.00 24.05 208 PRO A O 1
ATOM 1511 N N . ALA A 1 229 ? -0.653 -37.218 -41.926 1.00 21.47 209 ALA A N 1
ATOM 1512 C CA . ALA A 1 229 ? -1.464 -37.369 -43.127 1.00 20.05 209 ALA A CA 1
ATOM 1513 C C . ALA A 1 229 ? -0.788 -36.732 -44.334 1.00 18.21 209 ALA A C 1
ATOM 1514 O O . ALA A 1 229 ? -0.094 -35.714 -44.200 1.00 18.69 209 ALA A O 1
ATOM 1516 N N . THR A 1 230 ? -1.044 -37.302 -45.512 1.00 16.46 210 THR A N 1
ATOM 1517 C CA . THR A 1 230 ? -0.615 -36.730 -46.776 1.00 15.94 210 THR A CA 1
ATOM 1518 C C . THR A 1 230 ? -1.794 -36.685 -47.753 1.00 14.17 210 THR A C 1
ATOM 1519 O O . THR A 1 230 ? -2.899 -37.166 -47.462 1.00 13.41 210 THR A O 1
ATOM 1523 N N . TRP A 1 231 ? -1.564 -36.127 -48.931 1.00 13.33 211 TRP A N 1
ATOM 1524 C CA . TRP A 1 231 ? -2.569 -36.149 -49.970 1.00 13.38 211 TRP A CA 1
ATOM 1525 C C . TRP A 1 231 ? -3.013 -37.579 -50.312 1.00 13.75 211 TRP A C 1
ATOM 1526 O O . TRP A 1 231 ? -4.168 -37.798 -50.641 1.00 13.83 211 TRP A O 1
ATOM 1537 N N . GLU A 1 232 ? -2.105 -38.553 -50.192 1.00 14.49 212 GLU A N 1
ATOM 1538 C CA A GLU A 1 232 ? -2.493 -39.945 -50.384 0.50 15.40 212 GLU A CA 1
ATOM 1539 C CA B GLU A 1 232 ? -2.449 -39.963 -50.353 0.50 15.29 212 GLU A CA 1
ATOM 1540 C C . GLU A 1 232 ? -3.523 -40.392 -49.350 1.00 14.59 212 GLU A C 1
ATOM 1541 O O . GLU A 1 232 ? -4.452 -41.112 -49.692 1.00 14.99 212 GLU A O 1
ATOM 1552 N N . SER A 1 233 ? -3.360 -39.951 -48.104 1.00 14.02 213 SER A N 1
ATOM 1553 C CA . SER A 1 233 ? -4.326 -40.256 -47.046 1.00 13.81 213 SER A CA 1
ATOM 1554 C C . SER A 1 233 ? -5.699 -39.689 -47.389 1.00 13.73 213 SER A C 1
ATOM 1555 O O . SER A 1 233 ? -6.727 -40.348 -47.214 1.00 13.75 213 SER A O 1
ATOM 1558 N N . VAL A 1 234 ? -5.718 -38.452 -47.874 1.00 13.16 214 VAL A N 1
ATOM 1559 C CA . VAL A 1 234 ? -6.970 -37.817 -48.285 1.00 13.50 214 VAL A CA 1
ATOM 1560 C C . VAL A 1 234 ? -7.674 -38.645 -49.352 1.00 14.07 214 VAL A C 1
ATOM 1561 O O . VAL A 1 234 ? -8.879 -38.888 -49.280 1.00 14.39 214 VAL A O 1
ATOM 1565 N N . GLU A 1 235 ? -6.906 -39.114 -50.332 1.00 14.91 215 GLU A N 1
ATOM 1566 C CA . GLU A 1 235 ? -7.489 -39.928 -51.386 1.00 15.77 215 GLU A CA 1
ATOM 1567 C C . GLU A 1 235 ? -8.027 -41.255 -50.839 1.00 15.81 215 GLU A C 1
ATOM 1568 O O . GLU A 1 235 ? -9.097 -41.692 -51.260 1.00 17.07 215 GLU A O 1
ATOM 1574 N N . ALA A 1 236 ? -7.320 -41.855 -49.888 1.00 15.54 216 ALA A N 1
ATOM 1575 C CA . ALA A 1 236 ? -7.781 -43.114 -49.284 1.00 16.20 216 ALA A CA 1
ATOM 1576 C C . ALA A 1 236 ? -9.116 -42.884 -48.584 1.00 17.47 216 ALA A C 1
ATOM 1577 O O . ALA A 1 236 ? -10.012 -43.717 -48.649 1.00 18.65 216 ALA A O 1
ATOM 1579 N N . VAL A 1 237 ? -9.259 -41.745 -47.919 1.00 16.41 217 VAL A N 1
ATOM 1580 C CA . VAL A 1 237 ? -10.506 -41.456 -47.221 1.00 16.56 217 VAL A CA 1
ATOM 1581 C C . VAL A 1 237 ? -11.600 -41.206 -48.220 1.00 17.38 217 VAL A C 1
ATOM 1582 O O . VAL A 1 237 ? -12.691 -41.794 -48.098 1.00 18.41 217 VAL A O 1
ATOM 1586 N N . ARG A 1 238 ? -11.332 -40.379 -49.232 1.00 18.60 218 ARG A N 1
ATOM 1587 C CA . ARG A 1 238 ? -12.309 -40.035 -50.276 1.00 20.92 218 ARG A CA 1
ATOM 1588 C C . ARG A 1 238 ? -12.827 -41.277 -50.995 1.00 22.68 218 ARG A C 1
ATOM 1589 O O . ARG A 1 238 ? -14.012 -41.371 -51.296 1.00 23.64 218 ARG A O 1
ATOM 1597 N N . ALA A 1 239 ? -11.941 -42.235 -51.237 1.00 22.75 219 ALA A N 1
ATOM 1598 C CA . ALA A 1 239 ? -12.307 -43.480 -51.907 1.00 25.47 219 ALA A CA 1
ATOM 1599 C C . ALA A 1 239 ? -13.138 -44.421 -51.035 1.00 26.22 219 ALA A C 1
ATOM 1600 O O . ALA A 1 239 ? -13.823 -45.309 -51.566 1.00 29.64 219 ALA A O 1
ATOM 1602 N N A HIS A 1 240 ? -13.045 -44.249 -49.709 0.50 25.37 220 HIS A N 1
ATOM 1603 N N B HIS A 1 240 ? -13.096 -44.255 -49.721 0.50 25.59 220 HIS A N 1
ATOM 1604 C CA A HIS A 1 240 ? -13.670 -45.132 -48.709 0.50 24.90 220 HIS A CA 1
ATOM 1605 C CA B HIS A 1 240 ? -13.785 -45.194 -48.858 0.50 25.32 220 HIS A CA 1
ATOM 1606 C C A HIS A 1 240 ? -15.098 -44.719 -48.311 0.50 24.26 220 HIS A C 1
ATOM 1607 C C B HIS A 1 240 ? -14.983 -44.623 -48.112 0.50 24.26 220 HIS A C 1
ATOM 1608 O O A HIS A 1 240 ? -15.854 -45.537 -47.794 0.50 23.46 220 HIS A O 1
ATOM 1609 O O B HIS A 1 240 ? -15.454 -45.231 -47.143 0.50 23.23 220 HIS A O 1
ATOM 1622 N N . THR A 1 241 ? -15.480 -43.475 -48.578 1.00 22.43 221 THR A N 1
ATOM 1623 C CA . THR A 1 241 ? -16.749 -42.934 -48.079 1.00 22.17 221 THR A CA 1
ATOM 1624 C C . THR A 1 241 ? -17.484 -42.145 -49.145 1.00 23.20 221 THR A C 1
ATOM 1625 O O . THR A 1 241 ? -16.870 -41.511 -50.002 1.00 26.08 221 THR A O 1
ATOM 1629 N N . ASP A 1 242 ? -18.815 -42.164 -49.063 1.00 25.21 222 ASP A N 1
ATOM 1630 C CA . ASP A 1 242 ? -19.655 -41.287 -49.864 1.00 26.00 222 ASP A CA 1
ATOM 1631 C C . ASP A 1 242 ? -19.841 -39.922 -49.189 1.00 23.17 222 ASP A C 1
ATOM 1632 O O . ASP A 1 242 ? -20.319 -38.983 -49.820 1.00 25.94 222 ASP A O 1
ATOM 1637 N N . LEU A 1 243 ? -19.426 -39.802 -47.928 1.00 18.94 223 LEU A N 1
ATOM 1638 C CA . LEU A 1 243 ? -19.625 -38.545 -47.203 1.00 17.15 223 LEU A CA 1
ATOM 1639 C C . LEU A 1 243 ? -18.694 -37.455 -47.728 1.00 15.93 223 LEU A C 1
ATOM 1640 O O . LEU A 1 243 ? -17.588 -37.755 -48.192 1.00 15.67 223 LEU A O 1
ATOM 1645 N N . PRO A 1 244 ? -19.124 -36.198 -47.648 1.00 15.45 224 PRO A N 1
ATOM 1646 C CA . PRO A 1 244 ? -18.189 -35.125 -47.979 1.00 15.21 224 PRO A CA 1
ATOM 1647 C C . PRO A 1 244 ? -16.986 -35.126 -47.048 1.00 14.31 224 PRO A C 1
ATOM 1648 O O . PRO A 1 244 ? -17.117 -35.303 -45.833 1.00 14.63 224 PRO A O 1
ATOM 1652 N N . VAL A 1 245 ? -15.809 -34.980 -47.652 1.00 12.85 225 VAL A N 1
ATOM 1653 C CA . VAL A 1 245 ? -14.567 -34.881 -46.919 1.00 12.80 225 VAL A CA 1
ATOM 1654 C C . VAL A 1 245 ? -14.178 -33.406 -46.851 1.00 12.33 225 VAL A C 1
ATOM 1655 O O . VAL A 1 245 ? -14.131 -32.706 -47.879 1.00 13.13 225 VAL A O 1
ATOM 1659 N N . VAL A 1 246 ? -13.932 -32.946 -45.636 1.00 11.29 226 VAL A N 1
ATOM 1660 C CA . VAL A 1 246 ? -13.653 -31.538 -45.360 1.00 10.91 226 VAL A CA 1
ATOM 1661 C C . VAL A 1 246 ? -12.266 -31.451 -44.764 1.00 10.80 226 VAL A C 1
ATOM 1662 O O . VAL A 1 246 ? -12.013 -32.070 -43.753 1.00 11.92 226 VAL A O 1
ATOM 1666 N N . LEU A 1 247 ? -11.335 -30.721 -45.393 1.00 10.14 227 LEU A N 1
ATOM 1667 C CA . LEU A 1 247 ? -9.959 -30.680 -44.909 1.00 9.96 227 LEU A CA 1
ATOM 1668 C C . LEU A 1 247 ? -9.804 -29.490 -43.975 1.00 9.62 227 LEU A C 1
ATOM 1669 O O . LEU A 1 247 ? -9.945 -28.326 -44.408 1.00 9.89 227 LEU A O 1
ATOM 1674 N N . LYS A 1 248 ? -9.493 -29.753 -42.714 1.00 9.13 228 LYS A N 1
ATOM 1675 C CA . LYS A 1 248 ? -9.434 -28.724 -41.688 1.00 9.09 228 LYS A CA 1
ATOM 1676 C C . LYS A 1 248 ? -7.986 -28.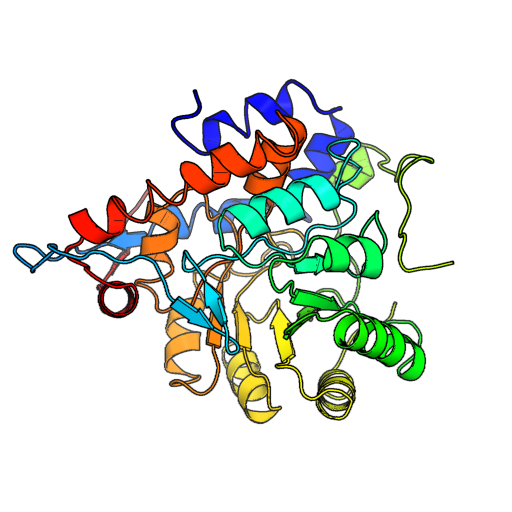393 -41.363 1.00 9.35 228 LYS A C 1
ATOM 1677 O O . LYS A 1 248 ? -7.216 -29.282 -41.007 1.00 9.68 228 LYS A O 1
ATOM 1683 N N . GLY A 1 249 ? -7.644 -27.111 -41.488 1.00 9.33 229 GLY A N 1
ATOM 1684 C CA . GLY A 1 249 ? -6.285 -26.647 -41.234 1.00 9.81 229 GLY A CA 1
ATOM 1685 C C . GLY A 1 249 ? -5.564 -26.161 -42.476 1.00 10.05 229 GLY A C 1
ATOM 1686 O O . GLY A 1 249 ? -4.341 -26.071 -42.460 1.00 12.28 229 GLY A O 1
ATOM 1687 N N . ILE A 1 250 ? -6.296 -25.812 -43.529 1.00 9.94 230 ILE A N 1
ATOM 1688 C CA . ILE A 1 250 ? -5.708 -25.273 -44.765 1.00 10.26 230 ILE A CA 1
ATOM 1689 C C . ILE A 1 250 ? -5.463 -23.783 -44.593 1.00 9.99 230 ILE A C 1
ATOM 1690 O O . ILE A 1 250 ? -6.353 -23.049 -44.133 1.00 9.96 230 ILE A O 1
ATOM 1695 N N . LEU A 1 251 ? -4.263 -23.324 -44.943 1.00 9.37 231 LEU A N 1
ATOM 1696 C CA . LEU A 1 251 ? -3.956 -21.878 -44.941 1.00 9.28 231 LEU A CA 1
ATOM 1697 C C . LEU A 1 251 ? -3.373 -21.371 -46.263 1.00 9.49 231 LEU A C 1
ATOM 1698 O O . LEU A 1 251 ? -3.582 -20.207 -46.583 1.00 9.77 231 LEU A O 1
ATOM 1703 N N . ALA A 1 252 ? -2.645 -22.207 -46.995 1.00 9.79 232 ALA A N 1
ATOM 1704 C CA . ALA A 1 252 ? -2.045 -21.780 -48.264 1.00 10.54 232 ALA A CA 1
ATOM 1705 C C . ALA A 1 252 ? -3.070 -21.849 -49.379 1.00 10.65 232 ALA A C 1
ATOM 1706 O O . ALA A 1 252 ? -3.829 -22.830 -49.486 1.00 10.80 232 ALA A O 1
ATOM 1708 N N . VAL A 1 253 ? -3.076 -20.833 -50.242 1.00 10.70 233 VAL A N 1
ATOM 1709 C CA . VAL A 1 253 ? -4.024 -20.782 -51.317 1.00 11.20 233 VAL A CA 1
ATOM 1710 C C . VAL A 1 253 ? -3.903 -22.011 -52.210 1.00 11.48 233 VAL A C 1
ATOM 1711 O O . VAL A 1 253 ? -4.912 -22.592 -52.646 1.00 11.41 233 VAL A O 1
ATOM 1715 N N . GLU A 1 254 ? -2.670 -22.421 -52.504 1.00 12.10 234 GLU A N 1
ATOM 1716 C CA . GLU A 1 254 ? -2.519 -23.589 -53.359 1.00 13.44 234 GLU A CA 1
ATOM 1717 C C . GLU A 1 254 ? -2.986 -24.878 -52.702 1.00 12.56 234 GLU A C 1
ATOM 1718 O O . GLU A 1 254 ? -3.391 -25.810 -53.394 1.00 12.71 234 GLU A O 1
ATOM 1724 N N . ASP A 1 255 ? -2.910 -24.970 -51.380 1.00 11.42 235 ASP A N 1
ATOM 1725 C CA . ASP A 1 255 ? -3.482 -26.128 -50.702 1.00 10.77 235 ASP A CA 1
ATOM 1726 C C . ASP A 1 255 ? -5.013 -26.132 -50.798 1.00 10.19 235 ASP A C 1
ATOM 1727 O O . ASP A 1 255 ? -5.606 -27.188 -50.928 1.00 10.46 235 ASP A O 1
ATOM 1732 N N . ALA A 1 256 ? -5.629 -24.957 -50.768 1.00 10.20 236 ALA A N 1
ATOM 1733 C CA . ALA A 1 256 ? -7.080 -24.871 -50.960 1.00 10.45 236 ALA A CA 1
ATOM 1734 C C . ALA A 1 256 ? -7.444 -25.333 -52.357 1.00 10.79 236 ALA A C 1
ATOM 1735 O O . ALA A 1 256 ? -8.388 -26.104 -52.565 1.00 11.12 236 ALA A O 1
ATOM 1737 N N . ARG A 1 257 ? -6.690 -24.861 -53.355 1.00 11.69 237 ARG A N 1
ATOM 1738 C CA . ARG A 1 257 ? -6.955 -25.312 -54.721 1.00 13.09 237 ARG A CA 1
ATOM 1739 C C . ARG A 1 257 ? -6.776 -26.797 -54.856 1.00 12.18 237 ARG A C 1
ATOM 1740 O O . ARG A 1 257 ? -7.602 -27.471 -55.481 1.00 13.05 237 ARG A O 1
ATOM 1748 N N . ARG A 1 258 ? -5.688 -27.321 -54.289 1.00 12.13 238 ARG A N 1
ATOM 1749 C CA . ARG A 1 258 ? -5.454 -28.750 -54.358 1.00 12.80 238 ARG A CA 1
ATOM 1750 C C . ARG A 1 258 ? -6.535 -29.542 -53.641 1.00 12.33 238 ARG A C 1
ATOM 1751 O O . ARG A 1 258 ? -6.900 -30.629 -54.086 1.00 12.83 238 ARG A O 1
ATOM 1759 N N . ALA A 1 259 ? -7.073 -29.002 -52.539 1.00 11.86 239 ALA A N 1
ATOM 1760 C CA . ALA A 1 259 ? -8.184 -29.655 -51.850 1.00 11.44 239 ALA A CA 1
ATOM 1761 C C . ALA A 1 259 ? -9.369 -29.848 -52.774 1.00 11.44 239 ALA A C 1
ATOM 1762 O O . ALA A 1 259 ? -9.991 -30.907 -52.798 1.00 11.72 239 ALA A O 1
ATOM 1764 N N . VAL A 1 260 ? -9.690 -28.828 -53.551 1.00 11.53 240 VAL A N 1
ATOM 1765 C CA . VAL A 1 260 ? -10.784 -28.956 -54.496 1.00 12.44 240 VAL A CA 1
ATOM 1766 C C . VAL A 1 260 ? -10.469 -30.012 -55.545 1.00 13.47 240 VAL A C 1
ATOM 1767 O O . VAL A 1 260 ? -11.283 -30.882 -55.837 1.00 14.07 240 VAL A O 1
ATOM 1771 N N . ASP A 1 261 ? -9.256 -29.950 -56.086 1.00 14.04 241 ASP A N 1
ATOM 1772 C CA . ASP A 1 261 ? -8.819 -30.930 -57.095 1.00 15.37 241 ASP A CA 1
ATOM 1773 C C . ASP A 1 261 ? -8.850 -32.348 -56.565 1.00 15.17 241 ASP A C 1
ATOM 1774 O O . ASP A 1 261 ? -9.100 -33.288 -57.321 1.00 16.06 241 ASP A O 1
ATOM 1779 N N . ALA A 1 262 ? -8.581 -32.507 -55.266 1.00 14.44 242 ALA A N 1
ATOM 1780 C CA . ALA A 1 262 ? -8.560 -33.794 -54.591 1.00 15.03 242 ALA A CA 1
ATOM 1781 C C . ALA A 1 262 ? -9.946 -34.324 -54.267 1.00 14.69 242 ALA A C 1
ATOM 1782 O O . ALA A 1 262 ? -10.056 -35.429 -53.746 1.00 16.03 242 ALA A O 1
ATOM 1784 N N . GLY A 1 263 ? -10.987 -33.550 -54.529 1.00 13.97 243 GLY A N 1
ATOM 1785 C CA . GLY A 1 263 ? -12.343 -34.005 -54.328 1.00 13.65 243 GLY A CA 1
ATOM 1786 C C . GLY A 1 263 ? -12.915 -33.650 -52.969 1.00 13.63 243 GLY A C 1
ATOM 1787 O O . GLY A 1 263 ? -13.970 -34.168 -52.592 1.00 14.87 243 GLY A O 1
ATOM 1788 N N . ALA A 1 264 ? -12.267 -32.754 -52.237 1.00 12.55 244 ALA A N 1
ATOM 1789 C CA . ALA A 1 264 ? -12.847 -32.297 -50.967 1.00 12.62 244 ALA A CA 1
ATOM 1790 C C . ALA A 1 264 ? -14.159 -31.573 -51.190 1.00 12.33 244 ALA A C 1
ATOM 1791 O O . ALA A 1 264 ? -14.299 -30.787 -52.137 1.00 13.77 244 ALA A O 1
ATOM 1793 N N . GLY A 1 265 ? -15.122 -31.839 -50.307 1.00 11.90 245 GLY A N 1
ATOM 1794 C CA . GLY A 1 265 ? -16.387 -31.112 -50.280 1.00 12.65 245 GLY A CA 1
ATOM 1795 C C . GLY A 1 265 ? -16.315 -29.789 -49.549 1.00 11.53 245 GLY A C 1
ATOM 1796 O O . GLY A 1 265 ? -17.175 -28.928 -49.701 1.00 13.05 245 GLY A O 1
ATOM 1797 N N . GLY A 1 266 ? -15.262 -29.627 -48.755 1.00 10.95 246 GLY A N 1
ATOM 1798 C CA . GLY A 1 266 ? -15.059 -28.391 -48.018 1.00 10.91 246 GLY A CA 1
ATOM 1799 C C . GLY A 1 266 ? -13.669 -28.329 -47.469 1.00 10.41 246 GLY A C 1
ATOM 1800 O O . GLY A 1 266 ? -12.913 -29.309 -47.484 1.00 10.35 246 GLY A O 1
ATOM 1801 N N . ILE A 1 267 ? -13.327 -27.137 -47.003 1.00 9.65 247 ILE A N 1
ATOM 1802 C CA . ILE A 1 267 ? -12.115 -26.913 -46.246 1.00 9.84 247 ILE A CA 1
ATOM 1803 C C . ILE A 1 267 ? -12.452 -26.027 -45.060 1.00 9.46 247 ILE A C 1
ATOM 1804 O O . ILE A 1 267 ? -13.425 -25.266 -45.108 1.00 9.71 247 ILE A O 1
ATOM 1809 N N . VAL A 1 268 ? -11.644 -26.133 -44.020 1.00 9.22 248 VAL A N 1
ATOM 1810 C CA . VAL A 1 268 ? -11.695 -25.171 -42.926 1.00 9.25 248 VAL A CA 1
ATOM 1811 C C . VAL A 1 268 ? -10.366 -24.447 -42.908 1.00 9.12 248 VAL A C 1
ATOM 1812 O O . VAL A 1 268 ? -9.314 -25.045 -42.675 1.00 9.50 248 VAL A O 1
ATOM 1816 N N . VAL A 1 269 ? -10.445 -23.160 -43.191 1.00 8.69 249 VAL A N 1
ATOM 1817 C CA . VAL A 1 269 ? -9.290 -22.286 -43.205 1.00 8.94 249 VAL A CA 1
ATOM 1818 C C . VAL A 1 269 ? -8.996 -21.927 -41.756 1.00 9.17 249 VAL A C 1
ATOM 1819 O O . VAL A 1 269 ? -9.855 -21.349 -41.064 1.00 9.52 249 VAL A O 1
ATOM 1823 N N . SER A 1 270 ? -7.846 -22.353 -41.250 1.00 9.12 250 SER A N 1
ATOM 1824 C CA . SER A 1 270 ? -7.655 -22.497 -39.814 1.00 9.23 250 SER A CA 1
ATOM 1825 C C . SER A 1 270 ? -6.196 -22.643 -39.471 1.00 8.73 250 SER A C 1
ATOM 1826 O O . SER A 1 270 ? -5.468 -23.330 -40.194 1.00 9.06 250 SER A O 1
ATOM 1829 N N . ASN A 1 271 ? -5.770 -22.041 -38.353 1.00 8.94 251 ASN A N 1
ATOM 1830 C CA . ASN A 1 271 ? -4.460 -22.332 -37.773 1.00 9.35 251 ASN A CA 1
ATOM 1831 C C . ASN A 1 271 ? -4.600 -23.144 -36.488 1.00 9.23 251 ASN A C 1
ATOM 1832 O O . ASN A 1 271 ? -3.713 -23.163 -35.653 1.00 9.57 251 ASN A O 1
ATOM 1837 N N . HIS A 1 272 ? -5.715 -23.865 -36.366 1.00 9.36 252 HIS A N 1
ATOM 1838 C CA . HIS A 1 272 ? -5.948 -24.761 -35.224 1.00 9.57 252 HIS A CA 1
ATOM 1839 C C . HIS A 1 272 ? -6.000 -23.976 -33.925 1.00 9.80 252 HIS A C 1
ATOM 1840 O O . HIS A 1 272 ? -5.479 -24.392 -32.895 1.00 10.64 252 HIS A O 1
ATOM 1847 N N . GLY A 1 273 ? -6.602 -22.794 -33.964 1.00 9.73 253 GLY A N 1
ATOM 1848 C CA . GLY A 1 273 ? -6.743 -22.010 -32.755 1.00 10.63 253 GLY A CA 1
ATOM 1849 C C . GLY A 1 273 ? -5.433 -21.598 -32.139 1.00 10.97 253 GLY A C 1
ATOM 1850 O O . GLY A 1 273 ? -5.325 -21.360 -30.926 1.00 11.80 253 GLY A O 1
ATOM 1851 N N . GLY A 1 274 ? -4.403 -21.470 -32.972 1.00 10.57 254 GLY A N 1
ATOM 1852 C CA . GLY A 1 274 ? -3.097 -21.097 -32.507 1.00 11.10 254 GLY A CA 1
ATOM 1853 C C . GLY A 1 274 ? -2.377 -22.155 -31.714 1.00 11.00 254 GLY A C 1
ATOM 1854 O O . GLY A 1 274 ? -1.434 -21.842 -31.013 1.00 11.18 254 GLY A O 1
ATOM 1855 N N . ARG A 1 275 ? -2.797 -23.403 -31.859 1.00 10.92 255 ARG A N 1
ATOM 1856 C CA . ARG A 1 275 ? -2.255 -24.518 -31.080 1.00 11.03 255 ARG A CA 1
ATOM 1857 C C . ARG A 1 275 ? -1.239 -25.363 -31.825 1.00 11.73 255 ARG A C 1
ATOM 1858 O O . ARG A 1 275 ? -0.619 -26.247 -31.230 1.00 12.11 255 ARG A O 1
ATOM 1866 N N . GLN A 1 276 ? -1.031 -25.098 -33.116 1.00 11.13 256 GLN A N 1
ATOM 1867 C CA . GLN A 1 276 ? -0.145 -25.918 -33.918 1.00 11.03 256 GLN A CA 1
ATOM 1868 C C . GLN A 1 276 ? 1.124 -25.117 -34.255 1.00 10.68 256 GLN A C 1
ATOM 1869 O O . GLN A 1 276 ? 1.954 -24.942 -33.376 1.00 11.00 256 GLN A O 1
ATOM 1875 N N . LEU A 1 277 ? 1.291 -24.624 -35.486 1.00 10.66 257 LEU A N 1
ATOM 1876 C CA . LEU A 1 277 ? 2.490 -23.803 -35.762 1.00 10.45 257 LEU A CA 1
ATOM 1877 C C . LEU A 1 277 ? 2.325 -22.425 -35.134 1.00 10.48 257 LEU A C 1
ATOM 1878 O O . LEU A 1 277 ? 1.407 -21.696 -35.494 1.00 10.78 257 LEU A O 1
ATOM 1883 N N . ASP A 1 278 ? 3.185 -22.073 -34.191 1.00 11.25 258 ASP A N 1
ATOM 1884 C CA . ASP A 1 278 ? 3.201 -20.744 -33.609 1.00 12.15 258 ASP A CA 1
ATOM 1885 C C . ASP A 1 278 ? 3.842 -19.806 -34.619 1.00 12.46 258 ASP A C 1
ATOM 1886 O O . ASP A 1 278 ? 4.994 -20.002 -35.009 1.00 13.53 258 ASP A O 1
ATOM 1891 N N . GLY A 1 279 ? 3.095 -18.802 -35.053 1.00 11.08 259 GLY A N 1
ATOM 1892 C CA . GLY A 1 279 ? 3.519 -17.971 -36.186 1.00 10.78 259 GLY A CA 1
ATOM 1893 C C . GLY A 1 279 ? 2.748 -18.270 -37.444 1.00 10.59 259 GLY A C 1
ATOM 1894 O O . GLY A 1 279 ? 2.906 -17.535 -38.427 1.00 10.21 259 GLY A O 1
ATOM 1895 N N . ALA A 1 280 ? 1.896 -19.299 -37.461 1.00 9.94 260 ALA A N 1
ATOM 1896 C CA . ALA A 1 280 ? 0.982 -19.486 -38.585 1.00 9.49 260 ALA A CA 1
ATOM 1897 C C . ALA A 1 280 ? 0.018 -18.323 -38.699 1.00 9.58 260 ALA A C 1
ATOM 1898 O O . ALA A 1 280 ? -0.565 -17.885 -37.715 1.00 9.87 260 ALA A O 1
ATOM 1900 N N . VAL A 1 281 ? -0.163 -17.839 -39.921 1.00 9.34 261 VAL A N 1
ATOM 1901 C CA . VAL A 1 281 ? -1.148 -16.817 -40.237 1.00 9.52 261 VAL A CA 1
ATOM 1902 C C . VAL A 1 281 ? -2.550 -17.221 -39.753 1.00 9.37 261 VAL A C 1
ATOM 1903 O O . VAL A 1 281 ? -2.919 -18.386 -39.825 1.00 9.40 261 VAL A O 1
ATOM 1907 N N . PRO A 1 282 ? -3.338 -16.254 -39.266 1.00 9.14 262 PRO A N 1
ATOM 1908 C CA . PRO A 1 282 ? -4.748 -16.559 -38.980 1.00 9.23 262 PRO A CA 1
ATOM 1909 C C . PRO A 1 282 ? -5.528 -16.958 -40.219 1.00 9.25 262 PRO A C 1
ATOM 1910 O O . PRO A 1 282 ? -5.354 -16.374 -41.294 1.00 9.46 262 PRO A O 1
ATOM 1914 N N . GLY A 1 283 ? -6.431 -17.919 -40.087 1.00 9.03 263 GLY A N 1
ATOM 1915 C CA . GLY A 1 283 ? -7.283 -18.295 -41.176 1.00 9.05 263 GLY A CA 1
ATOM 1916 C C . GLY A 1 283 ? -8.053 -17.119 -41.754 1.00 9.18 263 GLY A C 1
ATOM 1917 O O . GLY A 1 283 ? -8.202 -16.996 -42.972 1.00 9.01 263 GLY A O 1
ATOM 1918 N N . ILE A 1 284 ? -8.561 -16.246 -40.880 1.00 9.05 264 ILE A N 1
ATOM 1919 C CA A ILE A 1 284 ? -9.347 -15.106 -41.333 0.50 9.89 264 ILE A CA 1
ATOM 1920 C CA B ILE A 1 284 ? -9.341 -15.085 -41.312 0.50 9.34 264 ILE A CA 1
ATOM 1921 C C . ILE A 1 284 ? -8.557 -14.217 -42.310 1.00 9.65 264 ILE A C 1
ATOM 1922 O O . ILE A 1 284 ? -9.151 -13.588 -43.201 1.00 10.08 264 ILE A O 1
ATOM 1931 N N . GLU A 1 285 ? -7.224 -14.178 -42.179 1.00 9.55 265 GLU A N 1
ATOM 1932 C CA . GLU A 1 285 ? -6.405 -13.375 -43.101 1.00 10.29 265 GLU A CA 1
ATOM 1933 C C . GLU A 1 285 ? -6.211 -14.011 -44.456 1.00 10.21 265 GLU A C 1
ATOM 1934 O O . GLU A 1 285 ? -5.891 -13.307 -45.416 1.00 10.77 265 GLU A O 1
ATOM 1940 N N . MET A 1 286 ? -6.354 -15.329 -44.554 1.00 9.46 266 MET A N 1
ATOM 1941 C CA . MET A 1 286 ? -6.232 -16.038 -45.832 1.00 9.70 266 MET A CA 1
ATOM 1942 C C . MET A 1 286 ? -7.566 -16.288 -46.515 1.00 9.53 266 MET A C 1
ATOM 1943 O O . MET A 1 286 ? -7.618 -16.675 -47.682 1.00 10.22 266 MET A O 1
ATOM 1948 N N . LEU A 1 287 ? -8.661 -16.095 -45.764 1.00 9.58 267 LEU A N 1
ATOM 1949 C CA . LEU A 1 287 ? -9.967 -16.522 -46.206 1.00 9.61 267 LEU A CA 1
ATOM 1950 C C . LEU A 1 287 ? -10.394 -15.914 -47.528 1.00 9.70 267 LEU A C 1
ATOM 1951 O O . LEU A 1 287 ? -10.851 -16.625 -48.401 1.00 9.84 267 LEU A O 1
ATOM 1956 N N . GLY A 1 288 ? -10.282 -14.597 -47.679 1.00 10.24 268 GLY A N 1
ATOM 1957 C CA . GLY A 1 288 ? -10.752 -13.960 -48.905 1.00 10.95 268 GLY A CA 1
ATOM 1958 C C . GLY A 1 288 ? -10.011 -14.474 -50.133 1.00 10.73 268 GLY A C 1
ATOM 1959 O O . GLY A 1 288 ? -10.615 -14.773 -51.160 1.00 10.76 268 GLY A O 1
ATOM 1960 N N . GLU A 1 289 ? -8.699 -14.578 -50.017 1.00 10.85 269 GLU A N 1
ATOM 1961 C CA . GLU A 1 289 ? -7.896 -15.067 -51.124 1.00 11.79 269 GLU A CA 1
ATOM 1962 C C . GLU A 1 289 ? -8.253 -16.516 -51.479 1.00 10.66 269 GLU A C 1
ATOM 1963 O O . GLU A 1 289 ? -8.329 -16.904 -52.658 1.00 11.11 269 GLU A O 1
ATOM 1969 N N . ILE A 1 290 ? -8.488 -17.326 -50.450 1.00 9.97 270 ILE A N 1
ATOM 1970 C CA . ILE A 1 290 ? -8.868 -18.712 -50.657 1.00 10.01 270 ILE A CA 1
ATOM 1971 C C . ILE A 1 290 ? -10.238 -18.827 -51.311 1.00 10.13 270 ILE A C 1
ATOM 1972 O O . ILE A 1 290 ? -10.440 -19.612 -52.223 1.00 10.39 270 ILE A O 1
ATOM 1977 N N . VAL A 1 291 ? -11.196 -18.031 -50.838 1.00 10.03 271 VAL A N 1
ATOM 1978 C CA . VAL A 1 291 ? -12.535 -18.047 -51.434 1.00 10.78 271 VAL A CA 1
ATOM 1979 C C . VAL A 1 291 ? -12.469 -17.707 -52.920 1.00 10.56 271 VAL A C 1
ATOM 1980 O O . VAL A 1 291 ? -13.094 -18.358 -53.763 1.00 10.89 271 VAL A O 1
ATOM 1984 N N . ALA A 1 292 ? -11.686 -16.692 -53.254 1.00 11.11 272 ALA A N 1
ATOM 1985 C CA . ALA A 1 292 ? -11.541 -16.336 -54.649 1.00 11.85 272 ALA A CA 1
ATOM 1986 C C . ALA A 1 292 ? -10.897 -17.462 -55.463 1.00 11.53 272 ALA A C 1
ATOM 1987 O O . ALA A 1 292 ? -11.324 -17.767 -56.580 1.00 12.99 272 ALA A O 1
ATOM 1989 N N . ALA A 1 293 ? -9.881 -18.108 -54.903 1.00 11.00 273 ALA A N 1
ATOM 1990 C CA . ALA A 1 293 ? -9.156 -19.160 -55.627 1.00 11.28 273 ALA A CA 1
ATOM 1991 C C . ALA A 1 293 ? -9.990 -20.411 -55.854 1.00 11.24 273 ALA A C 1
ATOM 1992 O O . ALA A 1 293 ? -9.839 -21.104 -56.876 1.00 12.30 273 ALA A O 1
ATOM 1994 N N A VAL A 1 294 ? -10.845 -20.786 -54.912 0.70 11.14 274 VAL A N 1
ATOM 1995 N N B VAL A 1 294 ? -10.897 -20.660 -54.915 0.30 11.04 274 VAL A N 1
ATOM 1996 C CA A VAL A 1 294 ? -11.595 -22.044 -55.095 0.70 11.82 274 VAL A CA 1
ATOM 1997 C CA B VAL A 1 294 ? -11.746 -21.838 -54.918 0.30 11.24 274 VAL A CA 1
ATOM 1998 C C A VAL A 1 294 ? -12.809 -21.845 -55.977 0.70 11.79 274 VAL A C 1
ATOM 1999 C C B VAL A 1 294 ? -12.901 -21.708 -55.943 0.30 11.99 274 VAL A C 1
ATOM 2000 O O A VAL A 1 294 ? -13.321 -22.787 -56.574 0.70 11.89 274 VAL A O 1
ATOM 2001 O O B VAL A 1 294 ? -13.437 -22.725 -56.378 0.30 11.98 274 VAL A O 1
ATOM 2008 N N A SER A 1 295 ? -13.263 -20.586 -56.016 0.50 12.10 275 SER A N 1
ATOM 2009 N N B SER A 1 295 ? -13.273 -20.484 -56.348 0.50 13.20 275 SER A N 1
ATOM 2010 C CA A SER A 1 295 ? -14.324 -20.105 -56.920 0.50 12.64 275 SER A CA 1
ATOM 2011 C CA B SER A 1 295 ? -14.343 -20.308 -57.351 0.50 14.21 275 SER A CA 1
ATOM 2012 C C A SER A 1 295 ? -15.518 -21.051 -56.999 0.50 13.18 275 SER A C 1
ATOM 2013 C C B SER A 1 295 ? -15.561 -21.225 -57.078 0.50 14.06 275 SER A C 1
ATOM 2014 O O A SER A 1 295 ? -15.932 -21.507 -58.046 0.50 13.89 275 SER A O 1
ATOM 2015 O O B SER A 1 295 ? -16.033 -21.896 -58.006 0.50 14.97 275 SER A O 1
ATOM 2020 N N . GLY A 1 296 ? -16.034 -21.321 -55.824 1.00 13.50 276 GLY A N 1
ATOM 2021 C CA . GLY A 1 296 ? -17.234 -22.118 -55.589 1.00 14.24 276 GLY A CA 1
ATOM 2022 C C . GLY A 1 296 ? -17.027 -23.619 -55.643 1.00 13.57 276 GLY A C 1
ATOM 2023 O O . GLY A 1 296 ? -18.003 -24.372 -55.572 1.00 15.27 276 GLY A O 1
ATOM 2024 N N . GLY A 1 297 ? -15.783 -24.087 -55.752 1.00 13.01 277 GLY A N 1
ATOM 2025 C CA . GLY A 1 297 ? -15.524 -25.509 -55.920 1.00 13.15 277 GLY A CA 1
ATOM 2026 C C . GLY A 1 297 ? -15.733 -26.358 -54.694 1.00 13.21 277 GLY A C 1
ATOM 2027 O O . GLY A 1 297 ? -15.837 -27.560 -54.818 1.00 14.59 277 GLY A O 1
ATOM 2028 N N . CYS A 1 298 ? -15.750 -25.746 -53.518 1.00 12.46 278 CYS A N 1
ATOM 2029 C CA . CYS A 1 298 ? -16.059 -26.458 -52.277 1.00 12.67 278 CYS A CA 1
ATOM 2030 C C . CYS A 1 298 ? -16.540 -25.433 -51.271 1.00 12.42 278 CYS A C 1
ATOM 2031 O O . CYS A 1 298 ? -16.416 -24.232 -51.501 1.00 13.19 278 CYS A O 1
ATOM 2034 N N . GLU A 1 299 ? -17.116 -25.909 -50.174 1.00 11.97 279 GLU A N 1
ATOM 2035 C CA . GLU A 1 299 ? -17.480 -25.026 -49.073 1.00 12.22 279 GLU A CA 1
ATOM 2036 C C . GLU A 1 299 ? -16.196 -24.542 -48.424 1.00 11.24 279 GLU A C 1
ATOM 2037 O O . GLU A 1 299 ? -15.253 -25.312 -48.265 1.00 11.10 279 GLU A O 1
ATOM 2043 N N . VAL A 1 300 ? -16.157 -23.282 -48.015 1.00 10.39 280 VAL A N 1
ATOM 2044 C CA . VAL A 1 300 ? -14.981 -22.729 -47.349 1.00 10.25 280 VAL A CA 1
ATOM 2045 C C . VAL A 1 300 ? -15.402 -22.215 -45.982 1.00 10.15 280 VAL A C 1
ATOM 2046 O O . VAL A 1 300 ? -16.063 -21.180 -45.883 1.00 11.12 280 VAL A O 1
ATOM 2050 N N . LEU A 1 301 ? -15.037 -22.968 -44.946 1.00 9.80 281 LEU A N 1
ATOM 2051 C CA . LEU A 1 301 ? -15.288 -22.565 -43.571 1.00 10.04 281 LEU A CA 1
ATOM 2052 C C . LEU A 1 301 ? -14.049 -21.911 -42.998 1.00 9.61 281 LEU A C 1
ATOM 2053 O O . LEU A 1 301 ? -12.958 -22.008 -43.589 1.00 9.66 281 LEU A O 1
ATOM 2058 N N . VAL A 1 302 ? -14.195 -21.230 -41.874 1.00 9.28 282 VAL A N 1
ATOM 2059 C CA . VAL A 1 302 ? -13.066 -20.610 -41.199 1.00 9.23 282 VAL A CA 1
ATOM 2060 C C . VAL A 1 302 ? -13.264 -20.792 -39.715 1.00 9.25 282 VAL A C 1
ATOM 2061 O O . VAL A 1 302 ? -14.412 -20.902 -39.239 1.00 9.58 282 VAL A O 1
ATOM 2065 N N . ASP A 1 303 ? -12.179 -20.822 -38.963 1.00 9.22 283 ASP A N 1
ATOM 2066 C CA . ASP A 1 303 ? -12.286 -20.763 -37.514 1.00 9.48 283 ASP A CA 1
ATOM 2067 C C . ASP A 1 303 ? -11.128 -20.008 -36.912 1.00 9.80 283 ASP A C 1
ATOM 2068 O O . ASP A 1 303 ? -10.238 -19.514 -37.651 1.00 9.72 283 ASP A O 1
ATOM 2073 N N . GLY A 1 304 ? -11.149 -19.874 -35.597 1.00 9.95 284 GLY A N 1
ATOM 2074 C CA . GLY A 1 304 ? -10.136 -19.160 -34.862 1.00 10.36 284 GLY A CA 1
ATOM 2075 C C . GLY A 1 304 ? -10.612 -17.820 -34.377 1.00 10.53 284 GLY A C 1
ATOM 2076 O O . GLY A 1 304 ? -10.803 -16.898 -35.164 1.00 11.63 284 GLY A O 1
ATOM 2077 N N . GLY A 1 305 ? -10.897 -17.724 -33.084 1.00 10.28 285 GLY A N 1
ATOM 2078 C CA . GLY A 1 305 ? -11.236 -16.456 -32.468 1.00 10.61 285 GLY A CA 1
ATOM 2079 C C . GLY A 1 305 ? -12.634 -15.937 -32.678 1.00 10.53 285 GLY A C 1
ATOM 2080 O O . GLY A 1 305 ? -12.877 -14.780 -32.366 1.00 10.85 285 GLY A O 1
ATOM 2081 N N . ILE A 1 306 ? -13.563 -16.732 -33.200 1.00 10.34 286 ILE A N 1
ATOM 2082 C CA . ILE A 1 306 ? -14.937 -16.254 -33.335 1.00 10.87 286 ILE A CA 1
ATOM 2083 C C . ILE A 1 306 ? -15.530 -16.128 -31.932 1.00 11.59 286 ILE A C 1
ATOM 2084 O O . ILE A 1 306 ? -15.633 -17.121 -31.220 1.00 11.91 286 ILE A O 1
ATOM 2089 N N . ARG A 1 307 ? -15.916 -14.911 -31.554 1.00 12.24 287 ARG A N 1
ATOM 2090 C CA . ARG A 1 307 ? -16.370 -14.640 -30.170 1.00 12.97 287 ARG A CA 1
ATOM 2091 C C . ARG A 1 307 ? -17.678 -13.863 -30.126 1.00 13.13 287 ARG A C 1
ATOM 2092 O O . ARG A 1 307 ? -18.081 -13.401 -29.052 1.00 14.40 287 ARG A O 1
ATOM 2100 N N . SER A 1 308 ? -18.355 -13.707 -31.259 1.00 12.04 288 SER A N 1
ATOM 2101 C CA . SER A 1 308 ? -19.626 -12.991 -31.294 1.00 11.87 288 SER A CA 1
ATOM 2102 C C . SER A 1 308 ? -20.307 -13.204 -32.621 1.00 11.88 288 SER A C 1
ATOM 2103 O O . SER A 1 308 ? -19.684 -13.652 -33.584 1.00 11.47 288 SER A O 1
ATOM 2106 N N . GLY A 1 309 ? -21.587 -12.866 -32.684 1.00 11.97 289 GLY A N 1
ATOM 2107 C CA . GLY A 1 309 ? -22.305 -12.853 -33.934 1.00 12.03 289 GLY A CA 1
ATOM 2108 C C . GLY A 1 309 ? -21.721 -11.859 -34.912 1.00 11.75 289 GLY A C 1
ATOM 2109 O O . GLY A 1 309 ? -21.745 -12.098 -36.109 1.00 12.03 289 GLY A O 1
ATOM 2110 N N . GLY A 1 310 ? -21.194 -10.752 -34.408 1.00 11.73 290 GLY A N 1
ATOM 2111 C CA . GLY A 1 310 ? -20.487 -9.828 -35.261 1.00 11.22 290 GLY A CA 1
ATOM 2112 C C . GLY A 1 310 ? -19.268 -10.438 -35.915 1.00 11.28 290 GLY A C 1
ATOM 2113 O O . GLY A 1 310 ? -18.974 -10.132 -37.077 1.00 11.70 290 GLY A O 1
ATOM 2114 N N . ASP A 1 311 ? -18.548 -11.282 -35.183 1.00 11.14 291 ASP A N 1
ATOM 2115 C CA . ASP A 1 311 ? -17.419 -11.995 -35.783 1.00 10.76 291 ASP A CA 1
ATOM 2116 C C . ASP A 1 311 ? -17.894 -12.964 -36.858 1.00 10.48 291 ASP A C 1
ATOM 2117 O O . ASP A 1 311 ? -17.236 -13.145 -37.881 1.00 10.44 291 ASP A O 1
ATOM 2122 N N . VAL A 1 312 ? -19.025 -13.623 -36.624 1.00 10.04 292 VAL A N 1
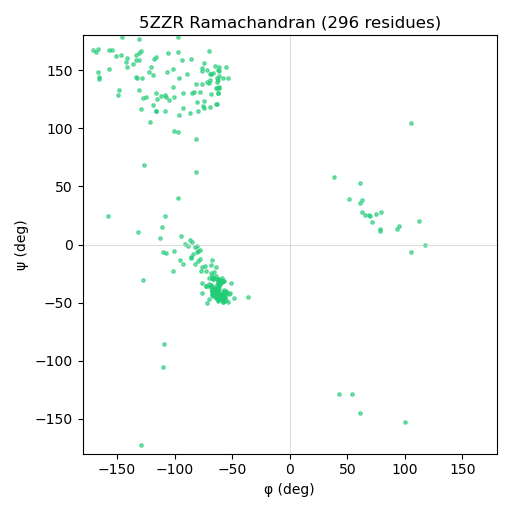ATOM 2123 C CA . VAL A 1 312 ? -19.616 -14.474 -37.650 1.00 10.07 292 VAL A CA 1
ATOM 2124 C C . VAL A 1 312 ? -19.933 -13.657 -38.898 1.00 10.13 292 VAL A C 1
ATOM 2125 O O . VAL A 1 312 ? -19.659 -14.083 -40.015 1.00 10.06 292 VAL A O 1
ATOM 2129 N N . LEU A 1 313 ? -20.512 -12.480 -38.709 1.00 10.11 293 LEU A N 1
ATOM 2130 C CA . LEU A 1 313 ? -20.806 -11.613 -39.826 1.00 10.15 293 LEU A CA 1
ATOM 2131 C C . LEU A 1 313 ? -19.530 -11.247 -40.585 1.00 10.00 293 LEU A C 1
ATOM 2132 O O . LEU A 1 313 ? -19.515 -11.274 -41.808 1.00 9.84 293 LEU A O 1
ATOM 2137 N N . LYS A 1 314 ? -18.477 -10.898 -39.863 1.00 9.50 294 LYS A N 1
ATOM 2138 C CA . LYS A 1 314 ? -17.208 -10.572 -40.517 1.00 9.72 294 LYS A CA 1
ATOM 2139 C C . LYS A 1 314 ? -16.707 -11.732 -41.343 1.00 9.81 294 LYS A C 1
ATOM 2140 O O . LYS A 1 314 ? -16.276 -11.549 -42.490 1.00 9.83 294 LYS A O 1
ATOM 2146 N N . ALA A 1 315 ? -16.730 -12.932 -40.764 1.00 9.15 295 ALA A N 1
ATOM 2147 C CA . ALA A 1 315 ? -16.252 -14.123 -41.482 1.00 9.30 295 ALA A CA 1
ATOM 2148 C C . ALA A 1 315 ? -17.064 -14.326 -42.741 1.00 9.47 295 ALA A C 1
ATOM 2149 O O . ALA A 1 315 ? -16.527 -14.649 -43.809 1.00 9.61 295 ALA A O 1
ATOM 2151 N N . THR A 1 316 ? -18.385 -14.186 -42.645 1.00 9.30 296 THR A N 1
ATOM 2152 C CA A THR A 1 316 ? -19.281 -14.338 -43.773 0.50 9.60 296 THR A CA 1
ATOM 2153 C CA B THR A 1 316 ? -19.207 -14.377 -43.841 0.50 9.39 296 THR A CA 1
ATOM 2154 C C . THR A 1 316 ? -18.959 -13.278 -44.858 1.00 9.60 296 THR A C 1
ATOM 2155 O O . THR A 1 316 ? -18.883 -13.576 -46.045 1.00 10.02 296 THR A O 1
ATOM 2162 N N . ALA A 1 317 ? -18.788 -12.034 -44.415 1.00 9.60 297 ALA A N 1
ATOM 2163 C CA . ALA A 1 317 ? -18.486 -10.945 -45.353 1.00 10.15 297 ALA A CA 1
ATOM 2164 C C . ALA A 1 317 ? -17.160 -11.146 -46.064 1.00 10.68 297 ALA A C 1
ATOM 2165 O O . ALA A 1 317 ? -16.986 -10.663 -47.175 1.00 11.47 297 ALA A O 1
ATOM 2167 N N . LEU A 1 318 ? -16.219 -11.822 -45.410 1.00 10.34 298 LEU A N 1
ATOM 2168 C CA . LEU A 1 318 ? -14.946 -12.190 -46.062 1.00 10.69 298 LEU A CA 1
ATOM 2169 C C . LEU A 1 318 ? -15.078 -13.412 -46.961 1.00 11.38 298 LEU A C 1
ATOM 2170 O O . LEU A 1 318 ? -14.120 -13.787 -47.647 1.00 12.70 298 LEU A O 1
ATOM 2175 N N . GLY A 1 319 ? -16.230 -14.060 -46.967 1.00 10.73 299 GLY A N 1
ATOM 2176 C CA . GLY A 1 319 ? -16.548 -15.108 -47.925 1.00 10.85 299 GLY A CA 1
ATOM 2177 C C . GLY A 1 319 ? -16.804 -16.493 -47.355 1.00 10.39 299 GLY A C 1
ATOM 2178 O O . GLY A 1 319 ? -17.109 -17.396 -48.108 1.00 11.07 299 GLY A O 1
ATOM 2179 N N . ALA A 1 320 ? -16.716 -16.659 -46.033 1.00 10.71 300 ALA A N 1
ATOM 2180 C CA . ALA A 1 320 ? -16.917 -17.965 -45.425 1.00 10.83 300 ALA A CA 1
ATOM 2181 C C . ALA A 1 320 ? -18.333 -18.468 -45.672 1.00 11.18 300 ALA A C 1
ATOM 2182 O O . ALA A 1 320 ? -19.302 -17.702 -45.620 1.00 11.68 300 ALA A O 1
ATOM 2184 N N . SER A 1 321 ? -18.423 -19.773 -45.886 1.00 11.63 301 SER A N 1
ATOM 2185 C CA . SER A 1 321 ? -19.694 -20.496 -45.928 1.00 12.75 301 SER A CA 1
ATOM 2186 C C . SER A 1 321 ? -20.279 -20.619 -44.523 1.00 12.07 301 SER A C 1
ATOM 2187 O O . SER A 1 321 ? -21.508 -20.599 -44.327 1.00 13.15 301 SER A O 1
ATOM 2190 N N . ALA A 1 322 ? -19.396 -20.780 -43.553 1.00 11.38 302 ALA A N 1
ATOM 2191 C CA . ALA A 1 322 ? -19.754 -20.980 -42.156 1.00 10.71 302 ALA A CA 1
ATOM 2192 C C . ALA A 1 322 ? -18.496 -20.890 -41.338 1.00 10.15 302 ALA A C 1
ATOM 2193 O O . ALA A 1 322 ? -17.375 -20.953 -41.879 1.00 10.11 302 ALA A O 1
ATOM 2195 N N . VAL A 1 323 ? -18.660 -20.788 -40.027 1.00 9.92 303 VAL A N 1
ATOM 2196 C CA . VAL A 1 323 ? -17.537 -20.779 -39.103 1.00 9.49 303 VAL A CA 1
ATOM 2197 C C . VAL A 1 323 ? -17.595 -21.995 -38.196 1.00 9.53 303 VAL A C 1
ATOM 2198 O O . VAL A 1 323 ? -18.672 -22.600 -38.004 1.00 9.66 303 VAL A O 1
ATOM 2202 N N . LEU A 1 324 ? -16.472 -22.322 -37.590 1.00 9.06 304 LEU A N 1
ATOM 2203 C CA . LEU A 1 324 ? -16.471 -23.189 -36.403 1.00 9.40 304 LEU A CA 1
ATOM 2204 C C . LEU A 1 324 ? -16.173 -22.366 -35.175 1.00 9.77 304 LEU A C 1
ATOM 2205 O O . LEU A 1 324 ? -15.427 -21.379 -35.240 1.00 10.41 304 LEU A O 1
ATOM 2210 N N . VAL A 1 325 ? -16.741 -22.791 -34.043 1.00 10.07 305 VAL A N 1
ATOM 2211 C CA . VAL A 1 325 ? -16.492 -22.157 -32.758 1.00 10.48 305 VAL A CA 1
ATOM 2212 C C . VAL A 1 325 ? -16.008 -23.224 -31.780 1.00 10.57 305 VAL A C 1
ATOM 2213 O O . VAL A 1 325 ? -16.681 -24.252 -31.620 1.00 10.98 305 VAL A O 1
ATOM 2217 N N . GLY A 1 326 ? -14.860 -22.989 -31.140 1.00 10.63 306 GLY A N 1
ATOM 2218 C CA . GLY A 1 326 ? -14.238 -23.972 -30.261 1.00 11.03 306 GLY A CA 1
ATOM 2219 C C . GLY A 1 326 ? -14.314 -23.565 -28.811 1.00 11.47 306 GLY A C 1
ATOM 2220 O O . GLY A 1 326 ? -15.236 -23.971 -28.074 1.00 11.73 306 GLY A O 1
ATOM 2221 N N . ARG A 1 327 ? -13.355 -22.768 -28.360 1.00 11.31 307 ARG A N 1
ATOM 2222 C CA . ARG A 1 327 ? -13.234 -22.479 -26.938 1.00 11.65 307 ARG A CA 1
ATOM 2223 C C . ARG A 1 327 ? -14.520 -21.976 -26.285 1.00 11.99 307 ARG A C 1
ATOM 2224 O O . ARG A 1 327 ? -14.849 -22.460 -25.198 1.00 12.55 307 ARG A O 1
ATOM 2232 N N . PRO A 1 328 ? -15.277 -21.077 -26.930 1.00 11.66 308 PRO A N 1
ATOM 2233 C CA . PRO A 1 328 ? -16.474 -20.576 -26.242 1.00 11.89 308 PRO A CA 1
ATOM 2234 C C . PRO A 1 328 ? -17.478 -21.663 -25.909 1.00 12.83 308 PRO A C 1
ATOM 2235 O O . PRO A 1 328 ? -18.170 -21.562 -24.881 1.00 13.33 308 PRO A O 1
ATOM 2239 N N . VAL A 1 329 ? -17.583 -22.679 -26.745 1.00 12.06 309 VAL A N 1
ATOM 2240 C CA . VAL A 1 329 ? -18.504 -23.780 -26.474 1.00 12.46 309 VAL A CA 1
ATOM 2241 C C . VAL A 1 329 ? -18.051 -24.515 -25.216 1.00 13.24 309 VAL A C 1
ATOM 2242 O O . VAL A 1 329 ? -18.886 -24.922 -24.393 1.00 13.45 309 VAL A O 1
ATOM 2246 N N . MET A 1 330 ? -16.753 -24.685 -25.039 1.00 12.85 310 MET A N 1
ATOM 2247 C CA . MET A 1 330 ? -16.219 -25.325 -23.861 1.00 13.53 310 MET A CA 1
ATOM 2248 C C . MET A 1 330 ? -16.374 -24.460 -22.629 1.00 14.08 310 MET A C 1
ATOM 2249 O O . MET A 1 330 ? -16.574 -24.994 -21.531 1.00 14.83 310 MET A O 1
ATOM 2254 N N . TRP A 1 331 ? -16.279 -23.144 -22.771 1.00 14.26 311 TRP A N 1
ATOM 2255 C CA . TRP A 1 331 ? -16.538 -22.263 -21.630 1.00 14.77 311 TRP A CA 1
ATOM 2256 C C . TRP A 1 331 ? -17.946 -22.495 -21.119 1.00 14.94 311 TRP A C 1
ATOM 2257 O O . TRP A 1 331 ? -18.171 -22.577 -19.901 1.00 15.66 311 TRP A O 1
ATOM 2268 N N . ALA A 1 332 ? -18.888 -22.564 -22.043 1.00 14.35 312 ALA A N 1
ATOM 2269 C CA . ALA A 1 332 ? -20.304 -22.740 -21.705 1.00 14.59 312 ALA A CA 1
ATOM 2270 C C . ALA A 1 332 ? -20.531 -24.097 -21.056 1.00 14.91 312 ALA A C 1
ATOM 2271 O O . ALA A 1 332 ? -21.256 -24.194 -20.054 1.00 15.33 312 ALA A O 1
ATOM 2273 N N . LEU A 1 333 ? -19.919 -25.135 -21.612 1.00 14.16 313 LEU A N 1
ATOM 2274 C CA . LEU A 1 333 ? -19.988 -26.482 -21.051 1.00 14.24 313 LEU A CA 1
ATOM 2275 C C . LEU A 1 333 ? -19.456 -26.488 -19.620 1.00 15.26 313 LEU A C 1
ATOM 2276 O O . LEU A 1 333 ? -20.094 -27.072 -18.710 1.00 15.62 313 LEU A O 1
ATOM 2281 N N . ALA A 1 334 ? -18.301 -25.880 -19.400 1.00 15.53 314 ALA A N 1
ATOM 2282 C CA . ALA A 1 334 ? -17.687 -25.832 -18.079 1.00 16.44 314 ALA A CA 1
ATOM 2283 C C . ALA A 1 334 ? -18.566 -25.074 -17.096 1.00 17.61 314 ALA A C 1
ATOM 2284 O O . ALA A 1 334 ? -18.720 -25.502 -15.942 1.00 18.78 314 ALA A O 1
ATOM 2286 N N . ALA A 1 335 ? -19.105 -23.948 -17.533 1.00 17.60 315 ALA A N 1
ATOM 2287 C CA . ALA A 1 335 ? -19.891 -23.074 -16.655 1.00 18.68 315 ALA A CA 1
ATOM 2288 C C . ALA A 1 335 ? -21.210 -23.696 -16.219 1.00 19.02 315 ALA A C 1
ATOM 2289 O O . ALA A 1 335 ? -21.647 -23.498 -15.073 1.00 20.23 315 ALA A O 1
ATOM 2291 N N . ALA A 1 336 ? -21.889 -24.385 -17.127 1.00 17.83 316 ALA A N 1
ATOM 2292 C CA . ALA A 1 336 ? -23.266 -24.807 -16.850 1.00 17.83 316 ALA A CA 1
ATOM 2293 C C . ALA A 1 336 ? -23.763 -25.993 -17.668 1.00 16.95 316 ALA A C 1
ATOM 2294 O O . ALA A 1 336 ? -24.969 -26.163 -17.864 1.00 17.28 316 ALA A O 1
ATOM 2296 N N . GLY A 1 337 ? -22.840 -26.825 -18.145 1.00 15.76 317 GLY A N 1
ATOM 2297 C CA . GLY A 1 337 ? -23.214 -28.061 -18.808 1.00 15.52 317 GLY A CA 1
ATOM 2298 C C . GLY A 1 337 ? -24.049 -27.855 -20.047 1.00 15.24 317 GLY A C 1
ATOM 2299 O O . GLY A 1 337 ? -23.863 -26.865 -20.771 1.00 14.63 317 GLY A O 1
ATOM 2300 N N . GLN A 1 338 ? -24.988 -28.755 -20.302 1.00 14.79 318 GLN A N 1
ATOM 2301 C CA . GLN A 1 338 ? -25.834 -28.664 -21.465 1.00 15.39 318 GLN A CA 1
ATOM 2302 C C . GLN A 1 338 ? -26.580 -27.339 -21.524 1.00 16.01 318 GLN A C 1
ATOM 2303 O O . GLN A 1 338 ? -26.686 -26.716 -22.592 1.00 15.12 318 GLN A O 1
ATOM 2309 N N . ASP A 1 339 ? -27.151 -26.907 -20.397 1.00 16.44 319 ASP A N 1
ATOM 2310 C CA A ASP A 1 339 ? -27.903 -25.656 -20.378 0.50 16.98 319 ASP A CA 1
ATOM 2311 C CA B ASP A 1 339 ? -27.910 -25.659 -20.372 0.50 17.68 319 ASP A CA 1
ATOM 2312 C C . ASP A 1 339 ? -26.999 -24.478 -20.709 1.00 16.36 319 ASP A C 1
ATOM 2313 O O . ASP A 1 339 ? -27.438 -23.529 -21.350 1.00 16.06 319 ASP A O 1
ATOM 2322 N N . GLY A 1 340 ? -25.745 -24.540 -20.268 1.00 15.67 320 GLY A N 1
ATOM 2323 C CA . GLY A 1 340 ? -24.768 -23.508 -20.609 1.00 14.78 320 GLY A CA 1
ATOM 2324 C C . GLY A 1 340 ? -24.537 -23.426 -22.108 1.00 14.67 320 GLY A C 1
ATOM 2325 O O . GLY A 1 340 ? -24.569 -22.344 -22.710 1.00 14.18 320 GLY A O 1
ATOM 2326 N N . VAL A 1 341 ? -24.338 -24.572 -22.727 1.00 14.21 321 VAL A N 1
ATOM 2327 C CA . VAL A 1 341 ? -24.137 -24.596 -24.172 1.00 14.17 321 VAL A CA 1
ATOM 2328 C C . VAL A 1 341 ? -25.388 -24.091 -24.884 1.00 14.46 321 VAL A C 1
ATOM 2329 O O . VAL A 1 341 ? -25.295 -23.318 -25.834 1.00 14.24 321 VAL A O 1
ATOM 2333 N N . ARG A 1 342 ? -26.576 -24.495 -24.424 1.00 14.97 322 ARG A N 1
ATOM 2334 C CA . ARG A 1 342 ? -27.815 -23.979 -24.983 1.00 15.49 322 ARG A CA 1
ATOM 2335 C C . ARG A 1 342 ? -27.841 -22.462 -24.930 1.00 15.55 322 ARG A C 1
ATOM 2336 O O . ARG A 1 342 ? -28.211 -21.816 -25.908 1.00 14.97 322 ARG A O 1
ATOM 2344 N N . GLN A 1 343 ? -27.508 -21.901 -23.780 1.00 15.35 323 GLN A N 1
ATOM 2345 C CA . GLN A 1 343 ? -27.553 -20.452 -23.614 1.00 17.00 323 GLN A CA 1
ATOM 2346 C C . GLN A 1 343 ? -26.552 -19.772 -24.542 1.00 15.43 323 GLN A C 1
ATOM 2347 O O . GLN A 1 343 ? -26.848 -18.735 -25.134 1.00 15.03 323 GLN A O 1
ATOM 2353 N N . LEU A 1 344 ? -25.355 -20.339 -24.645 1.00 14.90 324 LEU A N 1
ATOM 2354 C CA . LEU A 1 344 ? -24.346 -19.803 -25.570 1.00 15.33 324 LEU A CA 1
ATOM 2355 C C . LEU A 1 344 ? -24.885 -19.776 -26.989 1.00 14.62 324 LEU A C 1
ATOM 2356 O O . LEU A 1 344 ? -24.750 -18.757 -27.689 1.00 14.21 324 LEU A O 1
ATOM 2361 N N . LEU A 1 345 ? -25.472 -20.876 -27.449 1.00 13.78 325 LEU A N 1
ATOM 2362 C CA . LEU A 1 345 ? -25.940 -20.954 -28.823 1.00 14.56 325 LEU A CA 1
ATOM 2363 C C . LEU A 1 345 ? -27.116 -20.023 -29.063 1.00 15.36 325 LEU A C 1
ATOM 2364 O O . LEU A 1 345 ? -27.253 -19.459 -30.140 1.00 15.22 325 LEU A O 1
ATOM 2369 N N . GLU A 1 346 ? -27.990 -19.858 -28.067 1.00 15.18 326 GLU A N 1
ATOM 2370 C CA . GLU A 1 346 ? -29.068 -18.883 -28.161 1.00 16.45 326 GLU A CA 1
ATOM 2371 C C . GLU A 1 346 ? -28.513 -17.459 -28.269 1.00 14.77 326 GLU A C 1
ATOM 2372 O O . GLU A 1 346 ? -29.018 -16.658 -29.061 1.00 14.57 326 GLU A O 1
ATOM 2378 N N . LEU A 1 347 ? -27.510 -17.161 -27.463 1.00 13.74 327 LEU A N 1
ATOM 2379 C CA . LEU A 1 347 ? -26.878 -15.842 -27.496 1.00 14.08 327 LEU A CA 1
ATOM 2380 C C . LEU A 1 347 ? -26.237 -15.599 -28.866 1.00 13.47 327 LEU A C 1
ATOM 2381 O O . LEU A 1 347 ? -26.454 -14.563 -29.492 1.00 13.33 327 LEU A O 1
ATOM 2386 N N . LEU A 1 348 ? -25.481 -16.576 -29.345 1.00 12.99 328 LEU A N 1
ATOM 2387 C CA A LEU A 1 348 ? -24.846 -16.439 -30.658 0.50 12.90 328 LEU A CA 1
ATOM 2388 C CA B LEU A 1 348 ? -24.841 -16.441 -30.646 0.50 13.28 328 LEU A CA 1
ATOM 2389 C C . LEU A 1 348 ? -25.882 -16.276 -31.749 1.00 12.82 328 LEU A C 1
ATOM 2390 O O . LEU A 1 348 ? -25.731 -15.446 -32.640 1.00 12.58 328 LEU A O 1
ATOM 2399 N N . ALA A 1 349 ? -26.969 -17.038 -31.690 1.00 12.82 329 ALA A N 1
ATOM 2400 C CA . ALA A 1 349 ? -28.019 -16.919 -32.664 1.00 13.41 329 ALA A CA 1
ATOM 2401 C C . ALA A 1 349 ? -28.606 -15.519 -32.681 1.00 13.98 329 ALA A C 1
ATOM 2402 O O . ALA A 1 349 ? -28.847 -14.958 -33.755 1.00 14.54 329 ALA A O 1
ATOM 2404 N N . GLU A 1 350 ? -28.844 -14.958 -31.499 1.00 13.63 330 GLU A N 1
ATOM 2405 C CA . GLU A 1 350 ? -29.378 -13.613 -31.413 1.00 14.83 330 GLU A CA 1
ATOM 2406 C C . GLU A 1 350 ? -28.376 -12.605 -31.972 1.00 12.89 330 GLU A C 1
ATOM 2407 O O . GLU A 1 350 ? -28.763 -11.687 -32.722 1.00 12.45 330 GLU A O 1
ATOM 2413 N N . GLU A 1 351 ? -27.106 -12.768 -31.624 1.00 11.88 331 GLU A N 1
ATOM 2414 C CA . GLU 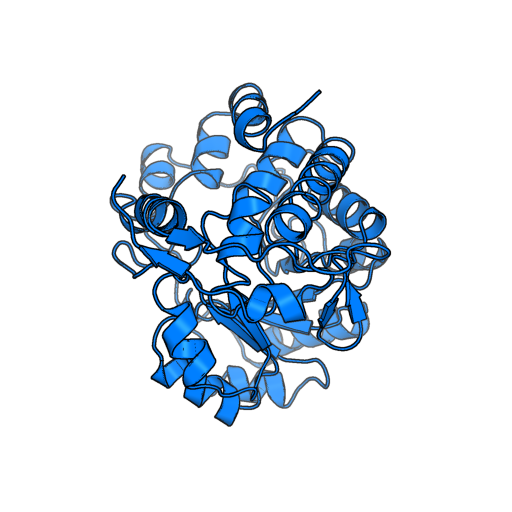A 1 351 ? -26.098 -11.840 -32.100 1.00 11.73 331 GLU A CA 1
ATOM 2415 C C . GLU A 1 351 ? -25.946 -11.914 -33.620 1.00 10.90 331 GLU A C 1
ATOM 2416 O O . GLU A 1 351 ? -25.750 -10.886 -34.258 1.00 10.80 331 GLU A O 1
ATOM 2422 N N . VAL A 1 352 ? -26.030 -13.105 -34.197 1.00 10.86 332 VAL A N 1
ATOM 2423 C CA . VAL A 1 352 ? -25.923 -13.249 -35.637 1.00 11.16 332 VAL A CA 1
ATOM 2424 C C . VAL A 1 352 ? -27.104 -12.573 -36.340 1.00 11.47 332 VAL A C 1
ATOM 2425 O O . VAL A 1 352 ? -26.922 -11.827 -37.308 1.00 10.94 332 VAL A O 1
ATOM 2429 N N A ARG A 1 353 ? -28.319 -12.843 -35.857 0.50 11.73 333 ARG A N 1
ATOM 2430 N N B ARG A 1 353 ? -28.323 -12.832 -35.864 0.50 11.68 333 ARG A N 1
ATOM 2431 C CA A ARG A 1 353 ? -29.505 -12.212 -36.406 0.50 12.27 333 ARG A CA 1
ATOM 2432 C CA B ARG A 1 353 ? -29.495 -12.208 -36.454 0.50 12.17 333 ARG A CA 1
ATOM 2433 C C A ARG A 1 353 ? -29.406 -10.692 -36.339 0.50 11.90 333 ARG A C 1
ATOM 2434 C C B ARG A 1 353 ? -29.419 -10.683 -36.342 0.50 11.85 333 ARG A C 1
ATOM 2435 O O A ARG A 1 353 ? -29.698 -9.996 -37.314 0.50 11.86 333 ARG A O 1
ATOM 2436 O O B ARG A 1 353 ? -29.727 -9.971 -37.301 0.50 11.82 333 ARG A O 1
ATOM 2451 N N . ASP A 1 354 ? -29.009 -10.207 -35.169 1.00 11.62 334 ASP A N 1
ATOM 2452 C CA . ASP A 1 354 ? -28.868 -8.766 -34.922 1.00 12.23 334 ASP A CA 1
ATOM 2453 C C . ASP A 1 354 ? -27.868 -8.161 -35.898 1.00 11.24 334 ASP A C 1
ATOM 2454 O O . ASP A 1 354 ? -28.171 -7.172 -36.581 1.00 11.56 334 ASP A O 1
ATOM 2459 N N . ALA A 1 355 ? -26.678 -8.747 -35.962 1.00 10.84 335 ALA A N 1
ATOM 2460 C CA . ALA A 1 355 ? -25.643 -8.205 -36.826 1.00 10.64 335 ALA A CA 1
ATOM 2461 C C . ALA A 1 355 ? -26.059 -8.230 -38.286 1.00 10.30 335 ALA A C 1
ATOM 2462 O O . ALA A 1 355 ? -25.882 -7.252 -39.024 1.00 10.29 335 ALA A O 1
ATOM 2464 N N . MET A 1 356 ? -26.641 -9.346 -38.731 1.00 10.26 336 MET A N 1
ATOM 2465 C CA . MET A 1 356 ? -27.093 -9.437 -40.100 1.00 10.85 336 MET A CA 1
ATOM 2466 C C . MET A 1 356 ? -28.105 -8.364 -40.458 1.00 10.84 336 MET A C 1
ATOM 2467 O O . MET A 1 356 ? -28.004 -7.706 -41.490 1.00 10.58 336 MET A O 1
ATOM 2472 N N . GLY A 1 357 ? -29.112 -8.175 -39.607 1.00 10.98 337 GLY A N 1
ATOM 2473 C CA . GLY A 1 357 ? -30.143 -7.210 -39.912 1.00 10.97 337 GLY A CA 1
ATOM 2474 C C . GLY A 1 357 ? -29.633 -5.790 -39.884 1.00 10.73 337 GLY A C 1
ATOM 2475 O O . GLY A 1 357 ? -29.973 -4.980 -40.749 1.00 11.28 337 GLY A O 1
ATOM 2476 N N . LEU A 1 358 ? -28.824 -5.484 -38.882 1.00 10.49 338 LEU A N 1
ATOM 2477 C CA . LEU A 1 358 ? -28.234 -4.152 -38.821 1.00 10.70 338 LEU A CA 1
ATOM 2478 C C . LEU A 1 358 ? -27.378 -3.865 -40.050 1.00 11.13 338 LEU A C 1
ATOM 2479 O O . LEU A 1 358 ? -27.266 -2.714 -40.472 1.00 11.99 338 LEU A O 1
ATOM 2484 N N . ALA A 1 359 ? -26.776 -4.906 -40.624 1.00 10.40 339 ALA A N 1
ATOM 2485 C CA . ALA A 1 359 ? -25.987 -4.784 -41.845 1.00 10.44 339 ALA A CA 1
ATOM 2486 C C . ALA A 1 359 ? -26.790 -4.887 -43.142 1.00 10.70 339 ALA A C 1
ATOM 2487 O O . ALA A 1 359 ? -26.213 -4.897 -44.241 1.00 11.57 339 ALA A O 1
ATOM 2489 N N . GLY A 1 360 ? -28.114 -5.000 -43.033 1.00 10.65 340 GLY A N 1
ATOM 2490 C CA . GLY A 1 360 ? -28.985 -5.028 -44.182 1.00 11.26 340 GLY A CA 1
ATOM 2491 C C . GLY A 1 360 ? -29.058 -6.349 -44.903 1.00 11.77 340 GLY A C 1
ATOM 2492 O O . GLY A 1 360 ? -29.375 -6.390 -46.095 1.00 12.88 340 GLY A O 1
ATOM 2493 N N . CYS A 1 361 ? -28.843 -7.433 -44.178 1.00 11.02 341 CYS A N 1
ATOM 2494 C CA . CYS A 1 361 ? -28.791 -8.750 -44.789 1.00 11.85 341 CYS A CA 1
ATOM 2495 C C . CYS A 1 361 ? -29.919 -9.642 -44.296 1.00 11.96 341 CYS A C 1
ATOM 2496 O O . CYS A 1 361 ? -29.954 -10.018 -43.119 1.00 12.83 341 CYS A O 1
ATOM 2499 N N . GLU A 1 362 ? -30.804 -10.007 -45.217 1.00 12.69 342 GLU A N 1
ATOM 2500 C CA . GLU A 1 362 ? -31.932 -10.878 -44.897 1.00 13.41 342 GLU A CA 1
ATOM 2501 C C . GLU A 1 362 ? -31.535 -12.339 -44.975 1.00 13.13 342 GLU A C 1
ATOM 2502 O O . GLU A 1 362 ? -32.294 -13.201 -44.524 1.00 13.72 342 GLU A O 1
ATOM 2508 N N . SER A 1 363 ? -30.357 -12.638 -45.522 1.00 11.58 343 SER A N 1
ATOM 2509 C CA . SER A 1 363 ? -29.873 -13.996 -45.634 1.00 11.67 343 SER A CA 1
ATOM 2510 C C . SER A 1 363 ? -28.366 -14.028 -45.495 1.00 11.59 343 SER A C 1
ATOM 2511 O O . SER A 1 363 ? -27.685 -13.007 -45.660 1.00 11.28 343 SER A O 1
ATOM 2514 N N . VAL A 1 364 ? -27.827 -15.208 -45.230 1.00 11.57 344 VAL A N 1
ATOM 2515 C CA . VAL A 1 364 ? -26.390 -15.373 -45.160 1.00 11.53 344 VAL A CA 1
ATOM 2516 C C . VAL A 1 364 ? -25.739 -15.058 -46.520 1.00 11.72 344 VAL A C 1
ATOM 2517 O O . VAL A 1 364 ? -24.653 -14.471 -46.575 1.00 11.75 344 VAL A O 1
ATOM 2521 N N . GLY A 1 365 ? -26.392 -15.421 -47.614 1.00 11.83 345 GLY A N 1
ATOM 2522 C CA . GLY A 1 365 ? -25.856 -15.075 -48.933 1.00 12.58 345 GLY A CA 1
ATOM 2523 C C . GLY A 1 365 ? -25.642 -13.581 -49.090 1.00 12.53 345 GLY A C 1
ATOM 2524 O O . GLY A 1 365 ? -24.626 -13.136 -49.634 1.00 13.25 345 GLY A O 1
ATOM 2525 N N . ALA A 1 366 ? -26.588 -12.778 -48.614 1.00 11.89 346 ALA A N 1
ATOM 2526 C CA . ALA A 1 366 ? -26.432 -11.336 -48.671 1.00 11.72 346 ALA A CA 1
ATOM 2527 C C . ALA A 1 366 ? -25.260 -10.885 -47.810 1.00 10.91 346 ALA A C 1
ATOM 2528 O O . ALA A 1 366 ? -24.524 -9.969 -48.191 1.00 11.25 346 ALA A O 1
ATOM 2530 N N . ALA A 1 367 ? -25.082 -11.492 -46.639 1.00 9.99 347 ALA A N 1
ATOM 2531 C CA . ALA A 1 367 ? -23.961 -11.161 -45.806 1.00 10.45 347 ALA A CA 1
ATOM 2532 C C . ALA A 1 367 ? -22.628 -11.454 -46.503 1.00 10.18 347 ALA A C 1
ATOM 2533 O O . ALA A 1 367 ? -21.677 -10.697 -46.345 1.00 10.35 347 ALA A O 1
ATOM 2535 N N . ARG A 1 368 ? -22.564 -12.518 -47.304 1.00 10.15 348 ARG A N 1
ATOM 2536 C CA . ARG A 1 368 ? -21.334 -12.827 -48.036 1.00 10.67 348 ARG A CA 1
ATOM 2537 C C . ARG A 1 368 ? -21.011 -11.755 -49.065 1.00 11.03 348 ARG A C 1
ATOM 2538 O O . ARG A 1 368 ? -19.845 -11.576 -49.405 1.00 11.88 348 ARG A O 1
ATOM 2546 N N . ARG A 1 369 ? -21.997 -10.995 -49.524 1.00 9.80 349 ARG A N 1
ATOM 2547 C CA . ARG A 1 369 ? -21.781 -9.915 -50.477 1.00 10.08 349 ARG A CA 1
ATOM 2548 C C . ARG A 1 369 ? -21.447 -8.579 -49.828 1.00 10.17 349 ARG A C 1
ATOM 2549 O O . ARG A 1 369 ? -21.204 -7.618 -50.551 1.00 11.04 349 ARG A O 1
ATOM 2557 N N . LEU A 1 370 ? -21.414 -8.520 -48.502 1.00 9.75 350 LEU A N 1
ATOM 2558 C CA . LEU A 1 370 ? -20.958 -7.299 -47.842 1.00 9.81 350 LEU A CA 1
ATOM 2559 C C . LEU A 1 370 ? -19.489 -7.061 -48.103 1.00 10.32 350 LEU A C 1
ATOM 2560 O O . LEU A 1 370 ? -18.692 -7.998 -48.171 1.00 11.10 350 LEU A O 1
ATOM 2565 N N . ASN A 1 371 ? -19.131 -5.784 -48.174 1.00 10.40 351 ASN A N 1
ATOM 2566 C CA . ASN A 1 371 ? -17.743 -5.385 -48.193 1.00 10.93 351 ASN A CA 1
ATOM 2567 C C . ASN A 1 371 ? -17.221 -5.070 -46.797 1.00 10.36 351 ASN A C 1
ATOM 2568 O O . ASN A 1 371 ? -18.000 -4.816 -45.868 1.00 10.25 351 ASN A O 1
ATOM 2573 N N . THR A 1 372 ? -15.906 -5.133 -46.662 1.00 10.56 352 THR A N 1
ATOM 2574 C CA . THR A 1 372 ? -15.209 -4.882 -45.426 1.00 10.71 352 THR A CA 1
ATOM 2575 C C . THR A 1 372 ? -14.085 -3.871 -45.657 1.00 11.39 352 THR A C 1
ATOM 2576 O O . THR A 1 372 ? -13.710 -3.590 -46.796 1.00 11.98 352 THR A O 1
ATOM 2580 N N . LYS A 1 373 ? -13.554 -3.357 -44.556 1.00 11.29 353 LYS A N 1
ATOM 2581 C CA . LYS A 1 373 ? -12.463 -2.382 -44.600 1.00 11.52 353 LYS A CA 1
ATOM 2582 C C . LYS A 1 373 ? -11.633 -2.592 -43.357 1.00 11.65 353 LYS A C 1
ATOM 2583 O O . LYS A 1 373 ? -12.154 -2.588 -42.242 1.00 12.26 353 LYS A O 1
ATOM 2589 N N . LEU A 1 374 ? -10.323 -2.730 -43.524 1.00 12.18 354 LEU A N 1
ATOM 2590 C CA . LEU A 1 374 ? -9.463 -2.869 -42.358 1.00 13.18 354 LEU A CA 1
ATOM 2591 C C . LEU A 1 374 ? -9.249 -1.544 -41.641 1.00 13.27 354 LEU A C 1
ATOM 2592 O O . LEU A 1 374 ? -9.082 -0.491 -42.283 1.00 14.03 354 LEU A O 1
ATOM 2597 N N . GLY A 1 375 ? -9.290 -1.604 -40.325 1.00 14.23 355 GLY A N 1
ATOM 2598 C CA . GLY A 1 375 ? -9.024 -0.455 -39.461 1.00 15.58 355 GLY A CA 1
ATOM 2599 C C . GLY A 1 375 ? -7.800 -0.693 -38.608 1.00 18.32 355 GLY A C 1
ATOM 2600 O O . GLY A 1 375 ? -6.939 -1.500 -38.957 1.00 20.30 355 GLY A O 1
ATOM 2601 N N A VAL A 1 376 ? -7.715 0.019 -37.492 0.70 19.40 356 VAL A N 1
ATOM 2602 N N B VAL A 1 376 ? -7.743 0.022 -37.482 0.30 18.46 356 VAL A N 1
ATOM 2603 C CA A VAL A 1 376 ? -6.580 -0.092 -36.583 0.70 21.84 356 VAL A CA 1
ATOM 2604 C CA B VAL A 1 376 ? -6.604 0.025 -36.560 0.30 19.41 356 VAL A CA 1
ATOM 2605 C C A VAL A 1 376 ? -7.149 -0.187 -35.179 0.70 22.94 356 VAL A C 1
ATOM 2606 C C B VAL A 1 376 ? -7.125 -0.130 -35.141 0.30 21.52 356 VAL A C 1
ATOM 2607 O O A VAL A 1 376 ? -8.100 0.521 -34.835 0.70 24.21 356 VAL A O 1
ATOM 2608 O O B VAL A 1 376 ? -7.990 0.639 -34.725 0.30 22.13 356 VAL A O 1
ATOM 2615 N N . VAL A 1 377 ? -6.604 -1.096 -34.388 1.00 24.44 357 VAL A N 1
ATOM 2616 C CA . VAL A 1 377 ? -7.053 -1.288 -33.004 1.00 27.78 357 VAL A CA 1
ATOM 2617 C C . VAL A 1 377 ? -5.858 -1.191 -32.069 1.00 32.05 357 VAL A C 1
ATOM 2618 O O . VAL A 1 377 ? -5.963 -0.545 -31.025 1.00 36.86 357 VAL A O 1
#

Organism: Amycolatopsis orientalis (NCBI:txid31958)

Secondary structure (DSSP, 8-state):
---SHHHHHHHHHHHS-HHHHHHHH--STT-HHHHHHHHHHHHEEEE---S---TT----EEETTEEESSSEEEPP-S-GGGT-TTHHHHHHHHHHHHT--BEEETT-SS-HHHHHHT-S--EEEE---SSHHHHHHHHHHHHHTT---EEEE-S-SS----HHHHHHT----TT---TT-------HHHHHHHHHH-SSPEEEEEE-SHHHHHHHHHTT-SEEEE--GGGTSSTTPPPHHHHHHHHHHHHTTSSEEEE-S---SHHHHHHHHHTT-SEEEE-HHHHHHHHHHHHHHHHHHHHHHHHHHHHHHHHTT-SSHHHHHT-EEEE---

Nearest PDB structures (foldseek):
  6a00-assembly1_A  TM=1.002E+00  e=6.160E-73  Amycolatopsis orientalis
  6a1b-assembly1_A  TM=9.984E-01  e=4.184E-72  Amycolatopsis orientalis
  6a3t-assembly1_A  TM=1.002E+00  e=3.421E-71  Amycolatopsis orientalis
  6ai7-assembly1_A  TM=1.001E+00  e=3.208E-67  Amycolatopsis orientalis
  2w0u-assembly3_C  TM=9.436E-01  e=3.795E-39  Homo sapiens

Solvent-accessible surface area: 13891 Å² total; per-residue (Å²): 158,59,112,37,1,45,34,0,50,142,31,0,141,132,90,16,78,53,68,9,10,35,19,8,14,4,1,2,22,114,31,50,2,31,95,27,4,70,64,4,1,70,88,6,104,36,84,57,133,121,188,108,91,69,111,110,31,57,21,78,20,94,5,29,73,15,142,2,33,4,2,4,1,2,8,21,25,26,30,0,62,6,10,44,103,81,0,0,38,0,0,5,78,1,0,88,95,35,22,1,1,6,1,0,5,0,32,0,9,18,17,0,70,97,1,9,86,20,32,24,110,8,4,0,4,0,40,26,1,153,73,77,129,135,0,7,79,7,0,101,60,0,49,114,33,40,4,37,0,0,3,0,6,46,27,31,60,186,115,15,160,19,45,73,21,99,196,61,60,34,68,68,28,157,123,4,80,24,35,10,64,158,102,34,72,33,80,70,147,7,5,81,15,0,100,72,51,14,144,32,40,4,1,1,9,11,7,32,50,20,100,57,0,104,116,0,41,122,28,42,8,26,0,0,1,0,0,4,27,11,0,36,18,127,42,58,13,53,7,1,10,87,36,0,33,105,0,32,77,30,13,95,74,42,17,52,5,0,1,13,12,5,3,48,32,0,29,9,1,12,36,0,4,10,37,6,0,22,3,1,4,2,17,30,0,1,0,12,0,0,8,32,40,2,57,68,0,0,94,43,0,2,94,26,0,36,99,37,2,125,69,16,4,14,124,3,3,1,51,43,8,32,12,0,94,177,10,105,40,139,104,26,143,147

Foldseek 3Di:
DDQFLVVLLVLQVVQADPLLNLVLQFAFDPLQQLVQLQVLLVQKDFDFDDDFDQPFFAQWDAALRDIARHLEAADDDAFQCSQPVCGLQLLLLLCLVRRHEYEAELRHQAALLVSLVSPSQHAYEFAAAPDLVVSLVVVVVNVVSRHAEYAYEQQPQDWHHGVSCVVVVDDDDPSGGSHNDCHGHDDLVSLLSNVVRDPHAYEYEDDADLVVLVVCLVSPHQYYEQANPSNHGDNVDRASLVRQLVNQVSCVPSHAYEYEYNDTALLSQLSSLLSPHSHYHDYSSLSSQCNSPGSVSNNVVSVSRSVRNSVNCVVSNHSYSVVSNNIDIDGDDD

B-factor: mean 19.37, std 10.39, range [8.68, 65.77]